Protein AF-A0A944YT71-F1 (afdb_monomer_lite)

Radius of gyration: 27.29 Å; chains: 1; bounding box: 48×71×102 Å

Sequence (218 aa):
MKIFKLLVISLLVFLFACEATDLDKGKIIGRVKNHSTGDLIEDVKVYLRQKQDGVFTLYDTLYTSSVGYFKFYDVESGTYDIHAAKFSDELEENVSHVTPFIDEFEFDDQVISPSVGDIEAYTINSINASISGTVYYEDGSPANEASIEIRLLQAEEEFIFNIVYSDANGDFSSADFITGNYYLIVNSFGVVPAVSAVTDIFFHDGNGEEAIGEIYLN

Foldseek 3Di:
DDDDDDDDDDPPDPPPPPPPPPQQFFKEKEFEAAQPPRATDFQKKKFKWFQDPNDTDTDDIDTAHPRRIDMDGNDAWGKIWMKIFHAPDPVSPHTQKIFDTDPIDTTHRNDPYDYPYYTYIYGFPQAKAKEKEFEAEPVRQGQFQKKKFKWFDDPNDTDRPDIWGAHNRRIDMDIRDIFGKIKIWIWGDPDPPIWIDIDIDGRDHSPDHDYPYYHYTD

Secondary structure (DSSP, 8-state):
-------------------------EEEEEEEEETTT-PBPPS-EEEEEEEETTEEEEEEEEE--TTSEEEEEEEPSEEEEEEEEEESSTTS-SEEEEPPPPP-EEE-TTSS--EEEEEEEEE-----EEEEEEEEETTS-B-TT-EEEEEEEETTEEEEEEEEE--TTSEEEEEEEPSSEEEEEEEESSSSS-EEEEEEEE-SSS---EEEEEEEE-

pLDDT: mean 73.21, std 16.25, range [37.62, 95.5]

Structure (mmCIF, N/CA/C/O backbone):
data_AF-A0A944YT71-F1
#
_entry.id   AF-A0A944YT71-F1
#
loop_
_atom_site.group_PDB
_atom_site.id
_atom_site.type_symbol
_atom_site.label_atom_id
_atom_site.label_alt_id
_atom_site.label_comp_id
_atom_site.label_asym_id
_atom_site.label_entity_id
_atom_site.label_seq_id
_atom_site.pdbx_PDB_ins_code
_atom_site.Cartn_x
_atom_site.Cartn_y
_atom_site.Cartn_z
_atom_site.occupancy
_atom_site.B_iso_or_equiv
_atom_site.auth_seq_id
_atom_site.auth_comp_id
_atom_site.auth_asym_id
_atom_site.auth_atom_id
_atom_site.pdbx_PDB_model_num
ATOM 1 N N . MET A 1 1 ? -6.656 55.904 76.535 1.00 42.38 1 MET A N 1
ATOM 2 C CA . MET A 1 1 ? -5.686 56.072 75.433 1.00 42.38 1 MET A CA 1
ATOM 3 C C . MET A 1 1 ? -5.770 54.824 74.567 1.00 42.38 1 MET A C 1
ATOM 5 O O . MET A 1 1 ? -5.598 53.732 75.088 1.00 42.38 1 MET A O 1
ATOM 9 N N . LYS A 1 2 ? -6.237 54.985 73.324 1.00 39.19 2 LYS A N 1
ATOM 10 C CA . LYS A 1 2 ? -6.652 53.913 72.404 1.00 39.19 2 LYS A CA 1
ATOM 11 C C . LYS A 1 2 ? -5.435 53.136 71.891 1.00 39.19 2 LYS A C 1
ATOM 13 O O . LYS A 1 2 ? -4.489 53.764 71.432 1.00 39.19 2 LYS A O 1
ATOM 18 N N . ILE A 1 3 ? -5.502 51.805 71.882 1.00 39.91 3 ILE A N 1
ATOM 19 C CA . ILE A 1 3 ? -4.646 50.967 71.034 1.00 39.91 3 ILE A CA 1
ATOM 20 C C . ILE A 1 3 ? -5.574 50.250 70.056 1.00 39.91 3 ILE A C 1
ATOM 22 O O . ILE A 1 3 ? -6.351 49.377 70.431 1.00 39.91 3 ILE A O 1
ATOM 26 N N . PHE A 1 4 ? -5.518 50.702 68.805 1.00 42.50 4 PHE A N 1
ATOM 27 C CA . PHE A 1 4 ? -6.073 50.029 67.639 1.00 42.50 4 PHE A CA 1
ATOM 28 C C . PHE A 1 4 ? -5.325 48.702 67.464 1.00 42.50 4 PHE A C 1
ATOM 30 O O . PHE A 1 4 ? -4.124 48.710 67.200 1.00 42.50 4 PHE A O 1
ATOM 37 N N . LYS A 1 5 ? -6.015 47.565 67.578 1.00 42.66 5 LYS A N 1
ATOM 38 C CA . LYS A 1 5 ? -5.574 46.343 66.900 1.00 42.66 5 LYS A CA 1
ATOM 39 C C . LYS A 1 5 ? -6.454 46.164 65.676 1.00 42.66 5 LYS A C 1
ATOM 41 O O . LYS A 1 5 ? -7.656 45.943 65.774 1.00 42.66 5 LYS A O 1
ATOM 46 N N . LEU A 1 6 ? -5.805 46.392 64.543 1.00 37.62 6 LEU A N 1
ATOM 47 C CA . LEU A 1 6 ? -6.311 46.318 63.189 1.00 37.62 6 LEU A CA 1
ATOM 48 C C . LEU A 1 6 ? -6.834 44.897 62.930 1.00 37.62 6 LEU A C 1
ATOM 50 O O . LEU A 1 6 ? -6.073 43.933 62.958 1.00 37.62 6 LEU A O 1
ATOM 54 N N . LEU A 1 7 ? -8.142 44.784 62.714 1.00 38.00 7 LEU A N 1
ATOM 55 C CA . LEU A 1 7 ? -8.777 43.601 62.152 1.00 38.00 7 LEU A CA 1
ATOM 56 C C . LEU A 1 7 ? -8.432 43.585 60.657 1.00 38.00 7 LEU A C 1
ATOM 58 O O . LEU A 1 7 ? -9.043 44.316 59.882 1.00 38.00 7 LEU A O 1
ATOM 62 N N . VAL A 1 8 ? -7.427 42.809 60.253 1.00 41.75 8 VAL A N 1
ATOM 63 C CA . VAL A 1 8 ? -7.209 42.512 58.832 1.00 41.75 8 VAL A CA 1
ATOM 64 C C . VAL A 1 8 ? -7.919 41.200 58.539 1.00 41.75 8 VAL A C 1
ATOM 66 O O . VAL A 1 8 ? -7.539 40.136 59.021 1.00 41.75 8 VAL A O 1
ATOM 69 N N . ILE A 1 9 ? -9.015 41.337 57.802 1.00 44.62 9 ILE A N 1
ATOM 70 C CA . ILE A 1 9 ? -9.867 40.274 57.283 1.00 44.62 9 ILE A CA 1
ATOM 71 C C . ILE A 1 9 ? -9.007 39.383 56.382 1.00 44.62 9 ILE A C 1
ATOM 73 O O . ILE A 1 9 ? -8.468 39.843 55.377 1.00 44.62 9 ILE A O 1
ATOM 77 N N . SER A 1 10 ? -8.858 38.113 56.759 1.00 42.91 10 SER A N 1
ATOM 78 C CA . SER A 1 10 ? -8.287 37.091 55.885 1.00 42.91 10 SER A CA 1
ATOM 79 C C . SER A 1 10 ? -9.272 36.859 54.738 1.00 42.91 10 SER A C 1
ATOM 81 O O . SER A 1 10 ? -10.348 36.294 54.934 1.00 42.91 10 SER A O 1
ATOM 83 N N . LEU A 1 11 ? -8.939 37.377 53.556 1.00 38.03 11 LEU A N 1
ATOM 84 C CA . LEU A 1 11 ? -9.647 37.097 52.313 1.00 38.03 11 LEU A CA 1
ATOM 85 C C . LEU A 1 11 ? -9.270 35.676 51.877 1.00 38.03 11 LEU A C 1
ATOM 87 O O . LEU A 1 11 ? -8.258 35.465 51.213 1.00 38.03 11 LEU A O 1
ATOM 91 N N . LEU A 1 12 ? -10.065 34.696 52.300 1.00 41.38 12 LEU A N 1
ATOM 92 C CA . LEU A 1 12 ? -9.974 33.328 51.809 1.00 41.38 12 LEU A CA 1
ATOM 93 C C . LEU A 1 12 ? -10.615 33.288 50.415 1.00 41.38 12 LEU A C 1
ATOM 95 O O . LEU A 1 12 ? -11.830 33.155 50.280 1.00 41.38 12 LEU A O 1
ATOM 99 N N . VAL A 1 13 ? -9.805 33.471 49.373 1.00 44.31 13 VAL A N 1
ATOM 100 C CA . VAL A 1 13 ? -10.235 33.218 47.995 1.00 44.31 13 VAL A CA 1
ATOM 101 C C . VAL A 1 13 ? -10.275 31.703 47.811 1.00 44.31 13 VAL A C 1
ATOM 103 O O . VAL A 1 13 ? -9.238 31.061 47.669 1.00 44.31 13 VAL A O 1
ATOM 106 N N . PHE A 1 14 ? -11.474 31.122 47.828 1.00 46.78 14 PHE A N 1
ATOM 107 C CA . PHE A 1 14 ? -11.690 29.801 47.248 1.00 46.78 14 PHE A CA 1
ATOM 108 C C . PHE A 1 14 ? -11.575 29.949 45.729 1.00 46.78 14 PHE A C 1
ATOM 110 O O . PHE A 1 14 ? -12.536 30.332 45.061 1.00 46.78 14 PHE A O 1
ATOM 117 N N . LEU A 1 15 ? -10.389 29.676 45.177 1.00 42.22 15 LEU A N 1
ATOM 118 C CA . LEU A 1 15 ? -10.313 29.247 43.786 1.00 42.22 15 LEU A CA 1
ATOM 119 C C . LEU A 1 15 ? -11.036 27.899 43.730 1.00 42.22 15 LEU A C 1
ATOM 121 O O . LEU A 1 15 ? -10.497 26.878 44.151 1.00 42.22 15 LEU A O 1
ATOM 125 N N . PHE A 1 16 ? -12.265 27.900 43.222 1.00 48.91 16 PHE A N 1
ATOM 126 C CA . PHE A 1 16 ? -12.778 26.716 42.555 1.00 48.91 16 PHE A CA 1
ATOM 127 C C . PHE A 1 16 ? -11.903 26.541 41.315 1.00 48.91 16 PHE A C 1
ATOM 129 O O . PHE A 1 16 ? -12.108 27.212 40.304 1.00 48.91 16 PHE A O 1
ATOM 136 N N . ALA A 1 17 ? -10.870 25.705 41.415 1.00 46.41 17 ALA A N 1
ATOM 137 C CA . ALA A 1 17 ? -10.328 25.087 40.222 1.00 46.41 17 ALA A CA 1
ATOM 138 C C . ALA A 1 17 ? -11.479 24.251 39.660 1.00 46.41 17 ALA A C 1
ATOM 140 O O . ALA A 1 17 ? -11.895 23.267 40.267 1.00 46.41 17 ALA A O 1
ATOM 141 N N . CYS A 1 18 ? -12.069 24.755 38.578 1.00 44.12 18 CYS A N 1
ATOM 142 C CA . CYS A 1 18 ? -12.956 23.998 37.718 1.00 44.12 18 CYS A CA 1
ATOM 143 C C . CYS A 1 18 ? -12.233 22.683 37.418 1.00 44.12 18 CYS A C 1
ATOM 145 O O . CYS A 1 18 ? -11.110 22.725 36.909 1.00 44.12 18 CYS A O 1
ATOM 147 N N . GLU A 1 19 ? -12.809 21.543 37.802 1.00 51.66 19 GLU A N 1
ATOM 148 C CA . GLU A 1 19 ? -12.364 20.266 37.257 1.00 51.66 19 GLU A CA 1
ATOM 149 C C . GLU A 1 19 ? -12.463 20.427 35.744 1.00 51.66 19 GLU A C 1
ATOM 151 O O . GLU A 1 19 ? -13.551 20.651 35.209 1.00 51.66 19 GLU A O 1
ATOM 156 N N . ALA A 1 20 ? -11.309 20.438 35.071 1.00 48.38 20 ALA A N 1
ATOM 157 C CA . ALA A 1 20 ? -11.276 20.300 33.634 1.00 48.38 20 ALA A CA 1
ATOM 158 C C . ALA A 1 20 ? -12.009 18.990 33.367 1.00 48.38 20 ALA A C 1
ATOM 160 O O . ALA A 1 20 ? -11.527 17.922 33.741 1.00 48.38 20 ALA A O 1
ATOM 161 N N . THR A 1 21 ? -13.228 19.101 32.841 1.00 47.28 21 THR A N 1
ATOM 162 C CA . THR A 1 21 ? -13.944 17.975 32.266 1.00 47.28 21 THR A CA 1
ATOM 163 C C . THR A 1 21 ? -12.938 17.277 31.380 1.00 47.28 21 THR A C 1
ATOM 165 O O . THR A 1 21 ? -12.355 17.943 30.522 1.00 47.28 21 THR A O 1
ATOM 168 N N . ASP A 1 22 ? -12.692 16.000 31.659 1.00 50.19 22 ASP A N 1
ATOM 169 C CA . ASP A 1 22 ? -11.973 15.087 30.782 1.00 50.19 22 ASP A CA 1
ATOM 170 C C . ASP A 1 22 ? -12.740 15.133 29.457 1.00 50.19 22 ASP A C 1
ATOM 172 O O . ASP A 1 22 ? -13.784 14.499 29.291 1.00 50.19 22 ASP A O 1
ATOM 176 N N . LEU A 1 23 ? -12.361 16.101 28.620 1.00 52.88 23 LEU A N 1
ATOM 177 C CA . LEU A 1 23 ? -13.005 16.385 27.356 1.00 52.88 23 LEU A CA 1
ATOM 178 C C . LEU A 1 23 ? -12.799 15.091 26.593 1.00 52.88 23 LEU A C 1
ATOM 180 O O . LEU A 1 23 ? -11.655 14.651 26.506 1.00 52.88 23 LEU A O 1
ATOM 184 N N . ASP A 1 24 ? -13.882 14.450 26.150 1.00 57.78 24 ASP A N 1
ATOM 185 C CA . ASP A 1 24 ? -13.815 13.286 25.273 1.00 57.78 24 ASP A CA 1
ATOM 186 C C . ASP A 1 24 ? -12.787 13.600 24.183 1.00 57.78 24 ASP A C 1
ATOM 188 O O . ASP A 1 24 ? -13.087 14.354 23.260 1.00 57.78 24 ASP A O 1
ATOM 192 N N . LYS A 1 25 ? -11.557 13.104 24.344 1.00 67.31 25 LYS A N 1
ATOM 193 C CA . LYS A 1 25 ? -10.484 13.423 23.415 1.00 67.31 25 LYS A CA 1
ATOM 194 C C . LYS A 1 25 ? -10.861 12.865 22.049 1.00 67.31 25 LYS A C 1
ATOM 196 O O . LYS A 1 25 ? -11.710 11.967 21.949 1.00 67.31 25 LYS A O 1
ATOM 201 N N . GLY A 1 26 ? -10.234 13.400 21.008 1.00 78.50 26 GLY A N 1
ATOM 202 C CA . GLY A 1 26 ? -10.547 13.066 19.632 1.00 78.50 26 GLY A CA 1
ATOM 203 C C . GLY A 1 26 ? -10.637 11.556 19.375 1.00 78.50 26 GLY A C 1
ATOM 204 O O . GLY A 1 26 ? -9.780 10.779 19.794 1.00 78.50 26 GLY A O 1
ATOM 205 N N . LYS A 1 27 ? -11.712 11.122 18.705 1.00 87.12 27 LYS A N 1
ATOM 206 C CA . LYS A 1 27 ? -11.955 9.714 18.347 1.00 87.12 27 LYS A CA 1
ATOM 207 C C . LYS A 1 27 ? -12.099 9.588 16.841 1.00 87.12 27 LYS A C 1
ATOM 209 O O . LYS A 1 27 ? -13.020 10.176 16.281 1.00 87.12 27 LYS A O 1
ATOM 214 N N . ILE A 1 28 ? -11.274 8.750 16.223 1.00 89.19 28 ILE A N 1
ATOM 215 C CA . ILE A 1 28 ? -11.449 8.331 14.829 1.00 89.19 28 ILE A CA 1
ATOM 216 C C . ILE A 1 28 ? -12.041 6.928 14.831 1.00 89.19 28 ILE A C 1
ATOM 218 O O . ILE A 1 28 ? -11.450 5.994 15.376 1.00 89.19 28 ILE A O 1
ATOM 222 N N . ILE A 1 29 ? -13.230 6.787 14.242 1.00 89.31 29 ILE A N 1
ATOM 223 C CA . ILE A 1 29 ? -13.972 5.522 14.194 1.00 89.31 29 ILE A CA 1
ATOM 224 C C . ILE A 1 29 ? -14.335 5.132 12.767 1.00 89.31 29 ILE A C 1
ATOM 226 O O . ILE A 1 29 ? -14.801 5.965 11.984 1.00 89.31 29 ILE A O 1
ATOM 230 N N . GLY A 1 30 ? -14.214 3.843 12.469 1.00 91.19 30 GLY A N 1
ATOM 231 C CA . GLY A 1 30 ? -14.615 3.297 11.182 1.00 91.19 30 GLY A CA 1
ATOM 232 C C . GLY A 1 30 ? -14.725 1.780 11.181 1.00 91.19 30 GLY A C 1
ATOM 233 O O . GLY A 1 30 ? -14.618 1.117 12.220 1.00 91.19 30 GLY A O 1
ATOM 234 N N . ARG A 1 31 ? -14.982 1.231 9.996 1.00 91.94 31 ARG A N 1
ATOM 235 C CA . ARG A 1 31 ? -15.035 -0.215 9.760 1.00 91.94 31 ARG A CA 1
ATOM 236 C C . ARG A 1 31 ? -14.230 -0.580 8.526 1.00 91.94 31 ARG A C 1
ATOM 238 O O . ARG A 1 31 ? -14.285 0.149 7.546 1.00 91.94 31 ARG A O 1
ATOM 245 N N . VAL A 1 32 ? -13.552 -1.721 8.547 1.00 88.94 32 VAL A N 1
ATOM 246 C CA . VAL A 1 32 ? -12.948 -2.313 7.350 1.00 88.94 32 VAL A CA 1
ATOM 247 C C . VAL A 1 32 ? -13.948 -3.281 6.730 1.00 88.94 32 VAL A C 1
ATOM 249 O O . VAL A 1 32 ? -14.403 -4.214 7.397 1.00 88.94 32 VAL A O 1
ATOM 252 N N . LYS A 1 33 ? -14.291 -3.069 5.458 1.00 87.81 33 LYS A N 1
ATOM 253 C CA . LYS A 1 33 ? -15.140 -3.982 4.683 1.00 87.81 33 LYS A CA 1
ATOM 254 C C . LYS A 1 33 ? -14.420 -4.466 3.436 1.00 87.81 33 LYS A C 1
ATOM 256 O O . LYS A 1 33 ? -13.688 -3.711 2.812 1.00 87.81 33 LYS A O 1
ATOM 261 N N . ASN A 1 34 ? -14.664 -5.704 3.047 1.00 82.56 34 ASN A N 1
ATOM 262 C CA . ASN A 1 34 ? -14.231 -6.242 1.776 1.00 82.56 34 ASN A CA 1
ATOM 263 C C . ASN A 1 34 ? -14.907 -5.465 0.641 1.00 82.56 34 ASN A C 1
ATOM 265 O O . ASN A 1 34 ? -16.131 -5.357 0.613 1.00 82.56 34 ASN A O 1
ATOM 269 N N . HIS A 1 35 ? -14.126 -4.936 -0.295 1.00 78.69 35 HIS A N 1
ATOM 270 C CA . HIS A 1 35 ? -14.634 -4.161 -1.423 1.00 78.69 35 HIS A CA 1
ATOM 271 C C . HIS A 1 35 ? -15.572 -4.988 -2.317 1.00 78.69 35 HIS A C 1
ATOM 273 O O . HIS A 1 35 ? -16.616 -4.505 -2.748 1.00 78.69 35 HIS A O 1
ATOM 279 N N . SER A 1 36 ? -15.228 -6.256 -2.568 1.00 71.38 36 SER A N 1
ATOM 280 C CA . SER A 1 36 ? -15.969 -7.125 -3.490 1.00 71.38 36 SER A CA 1
ATOM 281 C C . SER A 1 36 ? -17.229 -7.722 -2.867 1.00 71.38 36 SER A C 1
ATOM 283 O O . SER A 1 36 ? -18.256 -7.824 -3.536 1.00 71.38 36 SER A O 1
ATOM 285 N N . THR A 1 37 ? -17.160 -8.151 -1.605 1.00 82.62 37 THR A N 1
ATOM 286 C CA . THR A 1 37 ? -18.285 -8.842 -0.950 1.00 82.62 37 THR A CA 1
ATOM 287 C C . THR A 1 37 ? -19.105 -7.933 -0.039 1.00 82.62 37 THR A C 1
ATOM 289 O O . THR A 1 37 ? -20.265 -8.229 0.239 1.00 82.62 37 THR A O 1
ATOM 292 N N . GLY A 1 38 ? -18.532 -6.818 0.418 1.00 84.44 38 GLY A N 1
ATOM 293 C CA . GLY A 1 38 ? -19.110 -5.960 1.450 1.00 84.44 38 GLY A CA 1
ATOM 294 C C . GLY A 1 38 ? -18.987 -6.524 2.870 1.00 84.44 38 GLY A C 1
ATOM 295 O O . GLY A 1 38 ? -19.456 -5.879 3.809 1.00 84.44 38 GLY A O 1
ATOM 296 N N . ASP A 1 39 ? -18.371 -7.697 3.045 1.00 90.31 39 ASP A N 1
ATOM 297 C CA . ASP A 1 39 ? -18.227 -8.337 4.354 1.00 90.31 39 ASP A CA 1
ATOM 298 C C . ASP A 1 39 ? -17.274 -7.547 5.252 1.00 90.31 39 ASP A C 1
ATOM 300 O O . ASP A 1 39 ? -16.230 -7.077 4.810 1.00 90.31 39 ASP A O 1
ATOM 304 N N . LEU A 1 40 ? -17.602 -7.424 6.536 1.00 91.62 40 LEU A N 1
ATOM 305 C CA . LEU A 1 40 ? -16.709 -6.792 7.507 1.00 91.62 40 LEU A CA 1
ATOM 306 C C . LEU A 1 40 ? -15.516 -7.707 7.782 1.00 91.62 40 LEU A C 1
ATOM 308 O O . LEU A 1 40 ? -15.691 -8.904 8.012 1.00 91.62 40 LEU A O 1
ATOM 312 N N . ILE A 1 41 ? -14.314 -7.139 7.768 1.00 88.94 41 ILE A N 1
ATOM 313 C CA . ILE A 1 41 ? -13.077 -7.906 7.904 1.00 88.94 41 ILE A CA 1
ATOM 314 C C . ILE A 1 41 ? -12.540 -7.729 9.319 1.00 88.94 41 ILE A C 1
ATOM 316 O O . ILE A 1 41 ? -12.195 -6.619 9.706 1.00 88.94 41 ILE A O 1
ATOM 320 N N . GLU A 1 42 ? -12.472 -8.813 10.090 1.00 92.56 42 GLU A N 1
ATOM 321 C CA . GLU A 1 42 ? -11.839 -8.816 11.411 1.00 92.56 42 GLU A CA 1
ATOM 322 C C . GLU A 1 42 ? -10.318 -8.946 11.336 1.00 92.56 42 GLU A C 1
ATOM 324 O O . GLU A 1 42 ? -9.785 -9.389 10.317 1.00 92.56 42 GLU A O 1
ATOM 329 N N . ASP A 1 43 ? -9.631 -8.631 12.441 1.00 89.81 43 ASP A N 1
ATOM 330 C CA . ASP A 1 43 ? -8.184 -8.828 12.586 1.00 89.81 43 ASP A CA 1
ATOM 331 C C . ASP A 1 43 ? -7.377 -8.232 11.413 1.00 89.81 43 ASP A C 1
ATOM 333 O O . ASP A 1 43 ? -6.567 -8.887 10.757 1.00 89.81 43 ASP A O 1
ATOM 337 N N . VAL A 1 44 ? -7.705 -6.984 11.082 1.00 85.12 44 VAL A N 1
ATOM 338 C CA . VAL A 1 44 ? -7.006 -6.130 10.126 1.00 85.12 44 VAL A CA 1
ATOM 339 C C . VAL A 1 44 ? -6.233 -5.102 10.929 1.00 85.12 44 VAL A C 1
ATOM 341 O O . VAL A 1 44 ? -6.826 -4.400 11.753 1.00 85.12 44 VAL A O 1
ATOM 344 N N . LYS A 1 45 ? -4.932 -4.986 10.684 1.00 86.31 45 LYS A N 1
ATOM 345 C CA . LYS A 1 45 ? -4.117 -3.930 11.272 1.00 86.31 45 LYS A CA 1
ATOM 346 C C . LYS A 1 45 ? -4.415 -2.626 10.544 1.00 86.31 45 LYS A C 1
ATOM 348 O O . LYS A 1 45 ? -4.235 -2.533 9.335 1.00 86.31 45 LYS A O 1
ATOM 353 N N . VAL A 1 46 ? -4.917 -1.643 11.274 1.00 87.44 46 VAL A N 1
ATOM 354 C CA . VAL A 1 46 ? -5.213 -0.292 10.801 1.00 87.44 46 VAL A CA 1
ATOM 355 C C . VAL A 1 46 ? -4.095 0.619 11.270 1.00 87.44 46 VAL A C 1
ATOM 357 O O . VAL A 1 46 ? -3.737 0.601 12.446 1.00 87.44 46 VAL A O 1
ATOM 360 N N . TYR A 1 47 ? -3.584 1.424 10.356 1.00 85.75 47 TYR A N 1
ATOM 361 C CA . TYR A 1 47 ? -2.527 2.391 10.577 1.00 85.75 47 TYR A CA 1
ATOM 362 C C . TYR A 1 47 ? -3.121 3.780 10.388 1.00 85.75 47 TYR A C 1
ATOM 364 O O . TYR A 1 47 ? -3.702 4.077 9.343 1.00 85.75 47 TYR A O 1
ATOM 372 N N . LEU A 1 48 ? -2.975 4.616 11.406 1.00 87.56 48 LEU A N 1
ATOM 373 C CA . LEU A 1 48 ? -3.281 6.035 11.346 1.00 87.56 48 LEU A CA 1
ATOM 374 C C . LEU A 1 48 ? -1.954 6.774 11.215 1.00 87.56 48 LEU A C 1
ATOM 376 O O . LEU A 1 48 ? -1.085 6.620 12.076 1.00 87.56 48 LEU A O 1
ATOM 380 N N . ARG A 1 49 ? -1.790 7.567 10.157 1.00 84.19 49 ARG A N 1
ATOM 381 C CA . ARG A 1 49 ? -0.592 8.390 9.965 1.00 84.19 49 ARG A CA 1
ATOM 382 C C . ARG A 1 49 ? -0.965 9.853 10.011 1.00 84.19 49 ARG A C 1
ATOM 384 O O . ARG A 1 49 ? -1.982 10.253 9.455 1.00 84.19 49 ARG A O 1
ATOM 391 N N . GLN A 1 50 ? -0.133 10.644 10.670 1.00 88.38 50 GLN A N 1
ATOM 392 C CA . GLN A 1 50 ? -0.297 12.089 10.759 1.00 88.38 50 GLN A CA 1
ATOM 393 C C . GLN A 1 50 ? 0.692 12.765 9.817 1.00 88.38 50 GLN A C 1
ATOM 395 O O . GLN A 1 50 ? 1.849 12.352 9.722 1.00 88.38 50 GLN A O 1
ATOM 400 N N . LYS A 1 51 ? 0.254 13.827 9.149 1.00 87.44 51 LYS A N 1
ATOM 401 C CA . LYS A 1 51 ? 1.116 14.669 8.327 1.00 87.44 51 LYS A CA 1
ATOM 402 C C . LYS A 1 51 ? 1.911 15.625 9.212 1.00 87.44 51 LYS A C 1
ATOM 404 O O . LYS A 1 51 ? 1.340 16.486 9.880 1.00 87.44 51 LYS A O 1
ATOM 409 N N . GLN A 1 52 ? 3.231 15.509 9.176 1.00 84.19 52 GLN A N 1
ATOM 410 C CA . GLN A 1 52 ? 4.174 16.396 9.850 1.00 84.19 52 GLN A CA 1
ATOM 411 C C . GLN A 1 52 ? 5.189 16.900 8.821 1.00 84.19 52 GLN A C 1
ATOM 413 O O . GLN A 1 52 ? 5.767 16.118 8.074 1.00 84.19 52 GLN A O 1
ATOM 418 N N . ASP A 1 53 ? 5.352 18.222 8.716 1.00 87.38 53 ASP A N 1
ATOM 419 C CA . ASP A 1 53 ? 6.260 18.863 7.749 1.00 87.38 53 ASP A CA 1
ATOM 420 C C . ASP A 1 53 ? 6.081 18.390 6.288 1.00 87.38 53 ASP A C 1
ATOM 422 O O . ASP A 1 53 ? 7.021 18.351 5.496 1.00 87.38 53 ASP A O 1
ATOM 426 N N . GLY A 1 54 ? 4.842 18.049 5.913 1.00 78.81 54 GLY A N 1
ATOM 427 C CA . GLY A 1 54 ? 4.488 17.585 4.569 1.00 78.81 54 GLY A CA 1
ATOM 428 C C . GLY A 1 54 ? 4.665 16.083 4.329 1.00 78.81 54 GLY A C 1
ATOM 429 O O . GLY A 1 54 ? 4.350 15.628 3.234 1.00 78.81 54 GLY A O 1
ATOM 430 N N . VAL A 1 55 ? 5.109 15.320 5.331 1.00 74.19 55 VAL A N 1
ATOM 431 C CA . VAL A 1 55 ? 5.331 13.868 5.257 1.00 74.19 55 VAL A CA 1
ATOM 432 C C . VAL A 1 55 ? 4.388 13.150 6.222 1.00 74.19 55 VAL A C 1
ATOM 434 O O . VAL A 1 55 ? 4.187 13.608 7.343 1.00 74.19 55 VAL A O 1
ATOM 437 N N . PHE A 1 56 ? 3.800 12.028 5.804 1.00 77.50 56 PHE A N 1
ATOM 438 C CA . PHE A 1 56 ? 2.999 11.183 6.694 1.00 77.50 56 PHE A CA 1
ATOM 439 C C . PHE A 1 56 ? 3.893 10.236 7.498 1.00 77.50 56 PHE A C 1
ATOM 441 O O . PHE A 1 56 ? 4.698 9.506 6.924 1.00 77.50 56 PHE A O 1
ATOM 448 N N . THR A 1 57 ? 3.720 10.233 8.817 1.00 78.12 57 THR A N 1
ATOM 449 C CA . THR A 1 57 ? 4.448 9.372 9.765 1.00 78.12 57 THR A CA 1
ATOM 450 C C . THR A 1 57 ? 3.484 8.660 10.704 1.00 78.12 57 THR A C 1
ATOM 452 O O . THR A 1 57 ? 2.393 9.187 10.955 1.00 78.12 57 THR A O 1
ATOM 455 N N . LEU A 1 58 ? 3.892 7.524 11.280 1.00 81.50 58 LEU A N 1
ATOM 456 C CA . LEU A 1 58 ? 3.012 6.732 12.137 1.00 81.50 58 LEU A CA 1
ATOM 457 C C . LEU A 1 58 ? 2.529 7.557 13.307 1.00 81.50 58 LEU A C 1
ATOM 459 O O . LEU A 1 58 ? 3.329 8.087 14.080 1.00 81.50 58 LEU A O 1
ATOM 463 N N . TYR A 1 59 ? 1.215 7.612 13.458 1.00 85.25 59 TYR A N 1
ATOM 464 C CA . TYR A 1 59 ? 0.600 8.157 14.649 1.00 85.25 59 TYR A CA 1
ATOM 465 C C . TYR A 1 59 ? 0.204 7.029 15.600 1.00 85.25 59 TYR A C 1
ATOM 467 O O . TYR A 1 59 ? 0.595 7.043 16.765 1.00 85.25 59 TYR A O 1
ATOM 475 N N . ASP A 1 60 ? -0.537 6.032 15.104 1.00 88.12 60 ASP A N 1
ATOM 476 C CA . ASP A 1 60 ? -0.983 4.890 15.907 1.00 88.12 60 ASP A CA 1
ATOM 477 C C . ASP A 1 60 ? -1.349 3.672 15.036 1.00 88.12 60 ASP A C 1
ATOM 479 O O . ASP A 1 60 ? -1.600 3.795 13.833 1.00 88.12 60 ASP A O 1
ATOM 483 N N . THR A 1 61 ? -1.418 2.487 15.652 1.00 88.31 61 THR A N 1
ATOM 484 C CA . THR A 1 61 ? -1.907 1.254 15.016 1.00 88.31 61 THR A CA 1
ATOM 485 C C . THR A 1 61 ? -2.810 0.449 15.936 1.00 88.31 61 THR A C 1
ATOM 487 O O . THR A 1 61 ? -2.616 0.409 17.149 1.00 88.31 61 THR A O 1
ATOM 490 N N . LEU A 1 62 ? -3.773 -0.266 15.355 1.00 92.69 62 LEU A N 1
ATOM 491 C CA . LEU A 1 62 ? -4.608 -1.208 16.098 1.00 92.69 62 LEU A CA 1
ATOM 492 C C . LEU A 1 62 ? -5.177 -2.297 15.190 1.00 92.69 62 LEU A C 1
ATOM 494 O O . LEU A 1 62 ? -5.196 -2.149 13.975 1.00 92.69 62 LEU A O 1
ATOM 498 N N . TYR A 1 63 ? -5.697 -3.365 15.786 1.00 90.44 63 TYR A N 1
ATOM 499 C CA . TYR A 1 63 ? -6.399 -4.422 15.059 1.00 90.44 63 TYR A CA 1
ATOM 500 C C . TYR A 1 63 ? -7.918 -4.241 15.127 1.00 90.44 63 TYR A C 1
ATOM 502 O O . TYR A 1 63 ? -8.480 -3.985 16.197 1.00 90.44 63 TYR A O 1
ATOM 510 N N . THR A 1 64 ? -8.607 -4.398 13.996 1.00 94.25 64 THR A N 1
ATOM 511 C CA . THR A 1 64 ? -10.075 -4.386 13.961 1.00 94.25 64 THR A CA 1
ATOM 512 C C . THR A 1 64 ? -10.665 -5.520 14.799 1.00 94.25 64 THR A C 1
ATOM 514 O O . THR A 1 64 ? -10.158 -6.641 14.801 1.00 94.25 64 THR A O 1
ATOM 517 N N . SER A 1 65 ? -11.809 -5.266 15.430 1.00 93.69 65 SER A N 1
ATOM 518 C CA . SER A 1 65 ? -12.575 -6.293 16.155 1.00 93.69 65 SER A CA 1
ATOM 519 C C . SER A 1 65 ? -13.200 -7.354 15.232 1.00 93.69 65 SER A C 1
ATOM 521 O O . SER A 1 65 ? -13.141 -7.237 14.010 1.00 93.69 65 SER A O 1
ATOM 523 N N . SER A 1 66 ? -13.900 -8.338 15.813 1.00 89.06 66 SER A N 1
ATOM 524 C CA . SER A 1 66 ? -14.603 -9.415 15.086 1.00 89.06 66 SER A CA 1
ATOM 525 C C . SER A 1 66 ? -15.724 -8.958 14.142 1.00 89.06 66 SER A C 1
ATOM 527 O O . SER A 1 66 ? -16.274 -9.748 13.382 1.00 89.06 66 SER A O 1
ATOM 529 N N . VAL A 1 67 ? -16.083 -7.675 14.186 1.00 89.88 67 VAL A N 1
ATOM 530 C CA . VAL A 1 67 ? -17.041 -7.039 13.268 1.00 89.88 67 VAL A CA 1
ATOM 531 C C . VAL A 1 67 ? -16.370 -5.966 12.405 1.00 89.88 67 VAL A C 1
ATOM 533 O O . VAL A 1 67 ? -17.014 -5.009 11.986 1.00 89.88 67 VAL A O 1
ATOM 536 N N . GLY A 1 68 ? -15.056 -6.066 12.202 1.00 91.00 68 GLY A N 1
ATOM 537 C CA . GLY A 1 68 ? -14.258 -5.151 11.384 1.00 91.00 68 GLY A CA 1
ATOM 538 C C . GLY A 1 68 ? -14.187 -3.711 11.882 1.00 91.00 68 GLY A C 1
ATOM 539 O O . GLY A 1 68 ? -13.757 -2.824 11.156 1.00 91.00 68 GLY A O 1
ATOM 540 N N . TYR A 1 69 ? -14.609 -3.453 13.120 1.00 93.62 69 TYR A N 1
ATOM 541 C CA . TYR A 1 69 ? -14.630 -2.112 13.698 1.00 93.62 69 TYR A CA 1
ATOM 542 C C . TYR A 1 69 ? -13.261 -1.727 14.263 1.00 93.62 69 TYR A C 1
ATOM 544 O O . TYR A 1 69 ? -12.680 -2.517 15.014 1.00 93.62 69 TYR A O 1
ATOM 552 N N . PHE A 1 70 ? -12.804 -0.508 13.968 1.00 93.31 70 PHE A N 1
ATOM 553 C CA . PHE A 1 70 ? -11.613 0.107 14.557 1.00 93.31 70 PHE A CA 1
ATOM 554 C C . PHE A 1 70 ? -11.956 1.427 15.251 1.00 93.31 70 PHE A C 1
ATOM 556 O O . PHE A 1 70 ? -12.930 2.106 14.908 1.00 93.31 70 PHE A O 1
ATOM 563 N N . LYS A 1 71 ? -11.148 1.789 16.252 1.00 92.75 71 LYS A N 1
ATOM 564 C CA . LYS A 1 71 ? -11.315 3.038 16.992 1.00 92.75 71 LYS A CA 1
ATOM 565 C C . LYS A 1 71 ? -10.009 3.517 17.606 1.00 92.75 71 LYS A C 1
ATOM 567 O O . LYS A 1 71 ? -9.548 2.924 18.579 1.00 92.75 71 LYS A O 1
ATOM 572 N N . PHE A 1 72 ? -9.504 4.626 17.085 1.00 91.62 72 PHE A N 1
ATOM 573 C CA . PHE A 1 72 ? -8.433 5.386 17.713 1.00 91.62 72 PHE A CA 1
ATOM 574 C C . PHE A 1 72 ? -9.023 6.313 18.776 1.00 91.62 72 PHE A C 1
ATOM 576 O O . PHE A 1 72 ? -10.117 6.868 18.607 1.00 91.62 72 PHE A O 1
ATOM 583 N N . TYR A 1 73 ? -8.311 6.437 19.887 1.00 89.19 73 TYR A N 1
ATOM 584 C CA . TYR A 1 73 ? -8.642 7.325 20.995 1.00 89.19 73 TYR A CA 1
ATOM 585 C C . TYR A 1 73 ? -7.568 8.394 21.103 1.00 89.19 73 TYR A C 1
ATOM 587 O O . TYR A 1 73 ? -6.458 8.200 20.622 1.00 89.19 73 TYR A O 1
ATOM 595 N N . ASP A 1 74 ? -7.899 9.484 21.782 1.00 87.31 74 ASP A N 1
ATOM 596 C CA . ASP A 1 74 ? -6.943 10.524 22.136 1.00 87.31 74 ASP A CA 1
ATOM 597 C C . ASP A 1 74 ? -6.222 11.147 20.928 1.00 87.31 74 ASP A C 1
ATOM 599 O O . ASP A 1 74 ? -5.106 11.637 21.066 1.00 87.31 74 ASP A O 1
ATOM 603 N N . VAL A 1 75 ? -6.879 11.149 19.761 1.00 89.00 75 VAL A N 1
ATOM 604 C CA . VAL A 1 75 ? -6.329 11.701 18.521 1.00 89.00 75 VAL A CA 1
ATOM 605 C C . VAL A 1 75 ? -6.331 13.224 18.605 1.00 89.00 75 VAL A C 1
ATOM 607 O O . VAL A 1 75 ? -7.355 13.835 18.917 1.00 89.00 75 VAL A O 1
ATOM 610 N N . GLU A 1 76 ? -5.178 13.826 18.342 1.00 89.12 76 GLU A N 1
ATOM 611 C CA . GLU A 1 76 ? -5.003 15.278 18.303 1.00 89.12 76 GLU A CA 1
ATOM 612 C C . GLU A 1 76 ? -5.533 15.872 16.992 1.00 89.12 76 GLU A C 1
ATOM 614 O O . GLU A 1 76 ? -5.594 15.202 15.964 1.00 89.12 76 GLU A O 1
ATOM 619 N N . SER A 1 77 ? -5.898 17.156 17.015 1.00 88.88 77 SER A N 1
ATOM 620 C CA . SER A 1 77 ? -6.211 17.895 15.789 1.00 88.88 77 SER A CA 1
ATOM 621 C C . SER A 1 77 ? -5.039 17.850 14.799 1.00 88.88 77 SER A C 1
ATOM 623 O O . SER A 1 77 ? -3.888 18.070 15.179 1.00 88.88 77 SER A O 1
ATOM 625 N N . GLY A 1 78 ? -5.326 17.621 13.519 1.00 90.88 78 GLY A N 1
ATOM 626 C CA . GLY A 1 78 ? -4.313 17.594 12.470 1.00 90.88 78 GLY A CA 1
ATOM 627 C C . GLY A 1 78 ? -4.776 16.910 11.194 1.00 90.88 78 GLY A C 1
ATOM 628 O O . GLY A 1 78 ? -5.928 16.512 11.052 1.00 90.88 78 GLY A O 1
ATOM 629 N N . THR A 1 79 ? -3.837 16.748 10.277 1.00 90.62 79 THR A N 1
ATOM 630 C CA . THR A 1 79 ? -4.068 16.152 8.968 1.00 90.62 79 THR A CA 1
ATOM 631 C C . THR A 1 79 ? -3.620 14.692 8.972 1.00 90.62 79 THR A C 1
ATOM 633 O O . THR A 1 79 ? -2.493 14.399 9.379 1.00 90.62 79 THR A O 1
ATOM 636 N N . TYR A 1 80 ? -4.470 13.779 8.509 1.00 87.44 80 TYR A N 1
ATOM 637 C CA . TYR A 1 80 ? -4.246 12.340 8.612 1.00 87.44 80 TYR A CA 1
ATOM 638 C C . TYR A 1 80 ? -4.532 11.595 7.310 1.00 87.44 80 TYR A C 1
ATOM 640 O O . TYR A 1 80 ? -5.303 12.046 6.465 1.00 87.44 80 TYR A O 1
ATOM 648 N N . ASP A 1 81 ? -3.939 10.410 7.204 1.00 84.56 81 ASP A N 1
ATOM 649 C CA . ASP A 1 81 ? -4.426 9.343 6.344 1.00 84.56 81 ASP A CA 1
ATOM 650 C C . ASP A 1 81 ? -4.588 8.047 7.144 1.00 84.56 81 ASP A C 1
ATOM 652 O O . ASP A 1 81 ? -4.105 7.900 8.274 1.00 84.56 81 ASP A O 1
ATOM 656 N N . ILE A 1 82 ? -5.338 7.116 6.560 1.00 81.62 82 ILE A N 1
ATOM 657 C CA . ILE A 1 82 ? -5.545 5.785 7.119 1.00 81.62 82 ILE A CA 1
ATOM 658 C C . ILE A 1 82 ? -5.303 4.764 6.021 1.00 81.62 82 ILE A C 1
ATOM 660 O O . ILE A 1 82 ? -5.772 4.926 4.894 1.00 81.62 82 ILE A O 1
ATOM 664 N N . HIS A 1 83 ? -4.641 3.673 6.387 1.00 77.00 83 HIS A N 1
ATOM 665 C CA . HIS A 1 83 ? -4.671 2.439 5.614 1.00 77.00 83 HIS A CA 1
ATOM 666 C C . HIS A 1 83 ? -4.841 1.238 6.540 1.00 77.00 83 HIS A C 1
ATOM 668 O O . HIS A 1 83 ? -4.590 1.319 7.743 1.00 77.00 83 HIS A O 1
ATOM 674 N N . ALA A 1 84 ? -5.283 0.112 5.994 1.00 78.69 84 ALA A N 1
ATOM 675 C CA . ALA A 1 84 ? -5.430 -1.120 6.744 1.00 78.69 84 ALA A CA 1
ATOM 676 C C . ALA A 1 84 ? -4.939 -2.322 5.936 1.00 78.69 84 ALA A C 1
ATOM 678 O O . ALA A 1 84 ? -5.180 -2.408 4.734 1.00 78.69 84 ALA A O 1
ATOM 679 N N . ALA A 1 85 ? -4.272 -3.257 6.608 1.00 76.94 85 ALA A N 1
ATOM 680 C CA . ALA A 1 85 ? -3.749 -4.486 6.029 1.00 76.94 85 ALA A CA 1
ATOM 681 C C . ALA A 1 85 ? -4.151 -5.692 6.887 1.00 76.94 85 ALA A C 1
ATOM 683 O O . ALA A 1 85 ? -3.995 -5.691 8.109 1.00 76.94 85 ALA A O 1
ATOM 684 N N . LYS A 1 86 ? -4.687 -6.736 6.249 1.00 79.06 86 LYS A N 1
ATOM 685 C CA . LYS A 1 86 ? -4.934 -8.027 6.893 1.00 79.06 86 LYS A CA 1
ATOM 686 C C . LYS A 1 86 ? -3.813 -8.982 6.550 1.00 79.06 86 LYS A C 1
ATOM 688 O O . LYS A 1 86 ? -3.662 -9.341 5.384 1.00 79.06 86 LYS A O 1
ATOM 693 N N . PHE A 1 87 ? -3.128 -9.481 7.561 1.00 70.94 87 PHE A N 1
ATOM 694 C CA . PHE A 1 87 ? -2.097 -10.497 7.409 1.00 70.94 87 PHE A CA 1
ATOM 695 C C . PHE A 1 87 ? -2.694 -11.901 7.561 1.00 70.94 87 PHE A C 1
ATOM 697 O O . PHE A 1 87 ? -3.710 -12.092 8.228 1.00 70.94 87 PHE A O 1
ATOM 704 N N . SER A 1 88 ? -2.124 -12.875 6.857 1.00 64.56 88 SER A N 1
ATOM 705 C CA . SER A 1 88 ? -2.561 -14.279 6.862 1.00 64.56 88 SER A CA 1
ATOM 706 C C . SER A 1 88 ? -1.701 -15.173 7.758 1.00 64.56 88 SER A C 1
ATOM 708 O O . SER A 1 88 ? -2.042 -16.340 7.954 1.00 64.56 88 SER A O 1
ATOM 710 N N . ASP A 1 89 ? -0.635 -14.624 8.340 1.00 60.50 89 ASP A N 1
ATOM 711 C CA . ASP A 1 89 ? 0.249 -15.268 9.303 1.00 60.50 89 ASP A CA 1
ATOM 712 C C . ASP A 1 89 ? 0.610 -14.342 10.476 1.00 60.50 89 ASP A C 1
ATOM 714 O O . ASP A 1 89 ? 0.346 -13.141 10.467 1.00 60.50 89 ASP A O 1
ATOM 718 N N . GLU A 1 90 ? 1.207 -14.930 11.515 1.00 51.38 90 GLU A N 1
ATOM 719 C CA . GLU A 1 90 ? 1.568 -14.233 12.758 1.00 51.38 90 GLU A CA 1
ATOM 720 C C . GLU A 1 90 ? 2.750 -13.260 12.597 1.00 51.38 90 GLU A C 1
ATOM 722 O O . GLU A 1 90 ? 3.024 -12.484 13.510 1.00 51.38 90 GLU A O 1
ATOM 727 N N . LEU A 1 91 ? 3.464 -13.315 11.468 1.00 54.66 91 LEU A N 1
ATOM 728 C CA . LEU A 1 91 ? 4.661 -12.508 11.213 1.00 54.66 91 LEU A CA 1
ATOM 729 C C . LEU A 1 91 ? 4.394 -11.263 10.356 1.00 54.66 91 LEU A C 1
ATOM 731 O O . LEU A 1 91 ? 5.336 -10.544 10.048 1.00 54.66 91 LEU A O 1
ATOM 735 N N . GLU A 1 92 ? 3.135 -10.977 10.011 1.00 64.38 92 GLU A N 1
ATOM 736 C CA . GLU A 1 92 ? 2.766 -9.844 9.150 1.00 64.38 92 GLU A CA 1
ATOM 737 C C . GLU A 1 92 ? 3.433 -9.882 7.753 1.00 64.38 92 GLU A C 1
ATOM 739 O O . GLU A 1 92 ? 3.594 -8.854 7.098 1.00 64.38 92 GLU A O 1
ATOM 744 N N . GLU A 1 93 ? 3.793 -11.068 7.251 1.00 50.47 93 GLU A N 1
ATOM 745 C CA . GLU A 1 93 ? 4.525 -11.204 5.982 1.00 50.47 93 GLU A CA 1
ATOM 746 C C . GLU A 1 93 ? 3.569 -11.392 4.799 1.00 50.47 93 GLU A C 1
ATOM 748 O O . GLU A 1 93 ? 3.792 -10.870 3.706 1.00 50.47 93 GLU A O 1
ATOM 753 N N . ASN A 1 94 ? 2.460 -12.107 5.012 1.00 55.72 94 ASN A N 1
ATOM 754 C CA . ASN A 1 94 ? 1.555 -12.484 3.930 1.00 55.72 94 ASN A CA 1
ATOM 755 C C . ASN A 1 94 ? 0.245 -11.690 3.981 1.00 55.72 94 ASN A C 1
ATOM 757 O O . ASN A 1 94 ? -0.712 -12.093 4.649 1.00 55.72 94 ASN A O 1
ATOM 761 N N . VAL A 1 95 ? 0.163 -10.572 3.256 1.00 61.19 95 VAL A N 1
ATOM 762 C CA . VAL A 1 95 ? -1.058 -9.748 3.200 1.00 61.19 95 VAL A CA 1
ATOM 763 C C . VAL A 1 95 ? -2.142 -10.444 2.374 1.00 61.19 95 VAL A C 1
ATOM 765 O O . VAL A 1 95 ? -1.929 -10.843 1.235 1.00 61.19 95 VAL A O 1
ATOM 768 N N . SER A 1 96 ? -3.335 -10.564 2.949 1.00 61.62 96 SER A N 1
ATOM 769 C CA . SER A 1 96 ? -4.534 -11.117 2.308 1.00 61.62 96 SER A CA 1
ATOM 770 C C . SER A 1 96 ? -5.535 -10.046 1.879 1.00 61.62 96 SER A C 1
ATOM 772 O O . SER A 1 96 ? -6.326 -10.282 0.970 1.00 61.62 96 SER A O 1
ATOM 774 N N . HIS A 1 97 ? -5.537 -8.884 2.542 1.00 62.59 97 HIS A N 1
ATOM 775 C CA . HIS A 1 97 ? -6.397 -7.750 2.204 1.00 62.59 97 HIS A CA 1
ATOM 776 C C . HIS A 1 97 ? -5.680 -6.434 2.481 1.00 62.59 97 HIS A C 1
ATOM 778 O O . HIS A 1 97 ? -4.971 -6.335 3.481 1.00 62.59 97 HIS A O 1
ATOM 784 N N . VAL A 1 98 ? -5.914 -5.416 1.656 1.00 65.62 98 VAL A N 1
ATOM 785 C CA . VAL A 1 98 ? -5.340 -4.079 1.856 1.00 65.62 98 VAL A CA 1
ATOM 786 C C . VAL A 1 98 ? -6.334 -2.992 1.458 1.00 65.62 98 VAL A C 1
ATOM 788 O O . VAL A 1 98 ? -7.086 -3.165 0.500 1.00 65.62 98 VAL A O 1
ATOM 791 N N . THR A 1 99 ? -6.379 -1.884 2.192 1.00 60.59 99 THR A N 1
ATOM 792 C CA . THR A 1 99 ? -7.092 -0.676 1.755 1.00 60.59 99 THR A CA 1
ATOM 793 C C . THR A 1 99 ? -6.127 0.239 1.005 1.00 60.59 99 THR A C 1
ATOM 795 O O . THR A 1 99 ? -4.946 0.293 1.361 1.00 60.59 99 THR A O 1
ATOM 798 N N . PRO A 1 100 ? -6.601 1.033 0.033 1.00 59.56 100 PRO A N 1
ATOM 799 C CA . PRO A 1 100 ? -5.845 2.199 -0.394 1.00 59.56 100 PRO A CA 1
ATOM 800 C C . PRO A 1 100 ? -5.596 3.121 0.804 1.00 59.56 100 PRO A C 1
ATOM 802 O O . PRO A 1 100 ? -6.330 3.066 1.802 1.00 59.56 100 PRO A O 1
ATOM 805 N N . PHE A 1 101 ? -4.581 3.978 0.698 1.00 57.31 101 PHE A N 1
ATOM 806 C CA . PHE A 1 101 ? -4.544 5.155 1.556 1.00 57.31 101 PHE A CA 1
ATOM 807 C C . PHE A 1 101 ? -5.812 5.952 1.276 1.00 57.31 101 PHE A C 1
ATOM 809 O O . PHE A 1 101 ? -6.104 6.277 0.125 1.00 57.31 101 PHE A O 1
ATOM 816 N N . ILE A 1 102 ? -6.598 6.207 2.316 1.00 61.25 102 ILE A N 1
ATOM 817 C CA . ILE A 1 102 ? -7.685 7.173 2.198 1.00 61.25 102 ILE A CA 1
ATOM 818 C C . ILE A 1 102 ? -7.042 8.519 1.884 1.00 61.25 102 ILE A C 1
ATOM 820 O O . ILE A 1 102 ? -6.004 8.846 2.463 1.00 61.25 102 ILE A O 1
ATOM 824 N N . ASP A 1 103 ? -7.669 9.282 0.988 1.00 64.38 103 ASP A N 1
ATOM 825 C CA . ASP A 1 103 ? -7.276 10.664 0.740 1.00 64.38 103 ASP A CA 1
ATOM 826 C C . ASP A 1 103 ? -7.117 11.424 2.065 1.00 64.38 103 ASP A C 1
ATOM 828 O O . ASP A 1 103 ? -7.877 11.232 3.020 1.00 64.38 103 ASP A O 1
ATOM 832 N N . GLU A 1 104 ? -6.113 12.296 2.089 1.00 85.31 104 GLU A N 1
ATOM 833 C CA . GLU A 1 104 ? -5.795 13.183 3.201 1.00 85.31 104 GLU A CA 1
ATOM 834 C C . GLU A 1 104 ? -7.058 13.841 3.776 1.00 85.31 104 GLU A C 1
ATOM 836 O O . GLU A 1 104 ? -7.813 14.505 3.059 1.00 85.31 104 GLU A O 1
ATOM 841 N N . PHE A 1 105 ? -7.280 13.677 5.081 1.00 83.75 105 PHE A N 1
ATOM 842 C CA . PHE A 1 105 ? -8.405 14.288 5.778 1.00 83.75 105 PHE A CA 1
ATOM 843 C C . PHE A 1 105 ? -7.947 15.097 6.988 1.00 83.75 105 PHE A C 1
ATOM 845 O O . PHE A 1 105 ? -7.022 14.732 7.711 1.00 83.75 105 PHE A O 1
ATOM 852 N N . GLU A 1 106 ? -8.637 16.208 7.222 1.00 88.88 106 GLU A N 1
ATOM 853 C CA . GLU A 1 106 ? -8.445 17.043 8.403 1.00 88.88 106 GLU A CA 1
ATOM 854 C C . GLU A 1 106 ? -9.295 16.515 9.561 1.00 88.88 106 GLU A C 1
ATOM 856 O O . GLU A 1 106 ? -10.499 16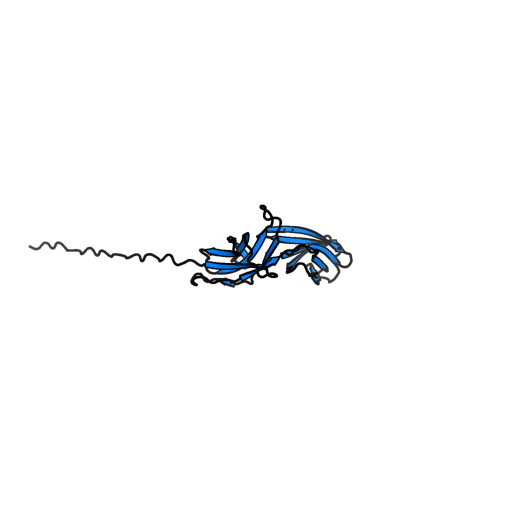.275 9.418 1.00 88.88 106 GLU A O 1
ATOM 861 N N . PHE A 1 107 ? -8.668 16.359 10.718 1.00 87.12 107 PHE A N 1
ATOM 862 C CA . PHE A 1 107 ? -9.287 15.959 11.967 1.00 87.12 107 PHE A CA 1
ATOM 863 C C . PHE A 1 107 ? -9.246 17.121 12.963 1.00 87.12 107 PHE A C 1
ATOM 865 O O . PHE A 1 107 ? -8.200 17.727 13.186 1.00 87.12 107 PHE A O 1
ATOM 872 N N . ASP A 1 108 ? -10.391 17.402 13.582 1.00 84.56 108 ASP A N 1
ATOM 873 C CA . ASP A 1 108 ? -10.538 18.386 14.656 1.00 84.56 108 ASP A CA 1
ATOM 874 C C . ASP A 1 108 ? -10.999 17.661 15.929 1.00 84.56 108 ASP A C 1
ATOM 876 O O . ASP A 1 108 ? -12.082 17.066 15.973 1.00 84.56 108 ASP A O 1
ATOM 880 N N . ASP A 1 109 ? -10.164 17.705 16.964 1.00 78.44 109 ASP A N 1
ATOM 881 C CA . ASP A 1 109 ? -10.375 17.060 18.262 1.00 78.44 109 ASP A CA 1
ATOM 882 C C . ASP A 1 109 ? -11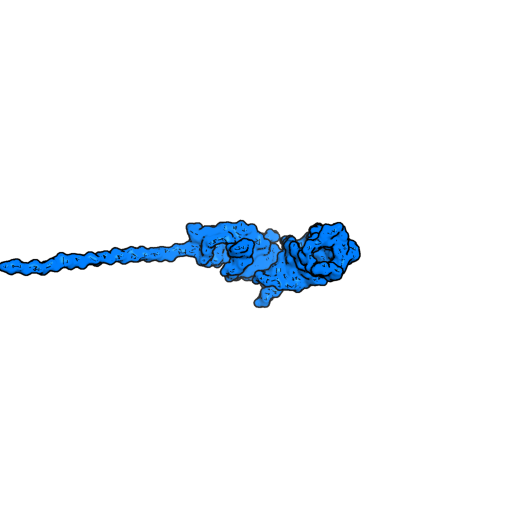.517 17.678 19.083 1.00 78.44 109 ASP A C 1
ATOM 884 O O . ASP A 1 109 ? -11.976 17.071 20.053 1.00 78.44 109 ASP A O 1
ATOM 888 N N . GLN A 1 110 ? -12.046 18.834 18.671 1.00 74.69 110 GLN A N 1
ATOM 889 C CA . GLN A 1 110 ? -13.261 19.420 19.244 1.00 74.69 110 GLN A CA 1
ATOM 890 C C . GLN A 1 110 ? -14.545 18.779 18.695 1.00 74.69 110 GLN A C 1
ATOM 892 O O . GLN A 1 110 ? -15.640 19.028 19.214 1.00 74.69 110 GLN A O 1
ATOM 897 N N . VAL A 1 111 ? -14.441 17.933 17.663 1.00 65.69 111 VAL A N 1
ATOM 898 C CA . VAL A 1 111 ? -15.568 17.179 17.111 1.00 65.69 111 VAL A CA 1
ATOM 899 C C . VAL A 1 111 ? -15.728 15.866 17.874 1.00 65.69 111 VAL A C 1
ATOM 901 O O . VAL A 1 111 ? -14.872 14.983 17.866 1.00 65.69 111 VAL A O 1
ATOM 904 N N . ILE A 1 112 ? -16.884 15.702 18.517 1.00 56.50 112 ILE A N 1
ATOM 905 C CA . ILE A 1 112 ? -17.216 14.506 19.296 1.00 56.50 112 ILE A CA 1
ATOM 906 C C . ILE A 1 112 ? -17.498 13.350 18.316 1.00 56.50 112 ILE A C 1
ATOM 908 O O . ILE A 1 112 ? -18.643 13.092 17.958 1.00 56.50 112 ILE A O 1
ATOM 912 N N . SER A 1 113 ? -16.452 12.620 17.921 1.00 56.81 113 SER A N 1
ATOM 913 C CA . SER A 1 113 ? -16.472 11.422 17.054 1.00 56.81 113 SER A CA 1
ATOM 914 C C . SER A 1 113 ? -16.672 11.677 15.550 1.00 5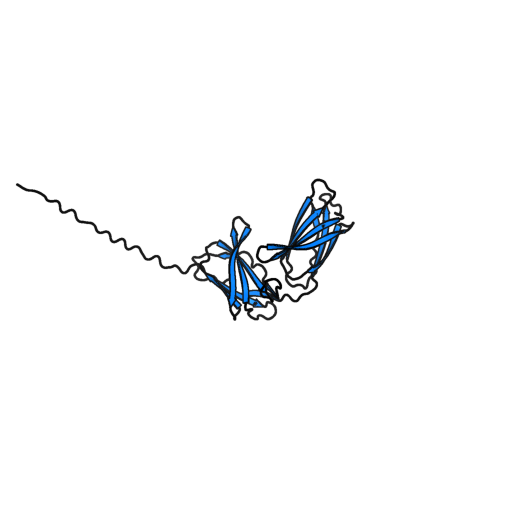6.81 113 SER A C 1
ATOM 916 O O . SER A 1 113 ? -17.692 11.252 14.994 1.00 56.81 113 SER A O 1
ATOM 918 N N . PRO A 1 114 ? -15.720 12.300 14.834 1.00 59.62 114 PRO A N 1
ATOM 919 C CA . PRO A 1 114 ? -15.713 12.174 13.384 1.00 59.62 114 PRO A CA 1
ATOM 920 C C . PRO A 1 114 ? -15.556 10.689 13.022 1.00 59.62 114 PRO A C 1
ATOM 922 O O . PRO A 1 114 ? -14.602 9.999 13.392 1.00 59.62 114 PRO A O 1
ATOM 925 N N . SER A 1 115 ? -16.569 10.165 12.338 1.00 66.25 115 SER A N 1
ATOM 926 C CA . SER A 1 115 ? -16.482 8.852 11.720 1.00 66.25 115 SER A CA 1
ATOM 927 C C . SER A 1 115 ? -15.883 9.031 10.338 1.00 66.25 115 SER A C 1
ATOM 929 O O . SER A 1 115 ? -16.436 9.767 9.525 1.00 66.25 115 SER A O 1
ATOM 931 N N . VAL A 1 116 ? -14.792 8.318 10.068 1.00 73.38 116 VAL A N 1
ATOM 932 C CA . VAL A 1 116 ? -14.255 8.173 8.706 1.00 73.38 116 VAL A CA 1
ATOM 933 C C . VAL A 1 116 ? -15.108 7.213 7.861 1.00 73.38 116 VAL A C 1
ATOM 935 O O . VAL A 1 116 ? -14.863 7.040 6.675 1.00 73.38 116 VAL A O 1
ATOM 938 N N . GLY A 1 117 ? -16.155 6.620 8.449 1.00 78.50 117 GLY A N 1
ATOM 939 C CA . GLY A 1 117 ? -17.069 5.707 7.776 1.00 78.50 117 GLY A CA 1
ATOM 940 C C . GLY A 1 117 ? -16.478 4.314 7.559 1.00 78.50 117 GLY A C 1
ATOM 941 O O . GLY A 1 117 ? -15.682 3.819 8.361 1.00 78.50 117 GLY A O 1
ATOM 942 N N . ASP A 1 118 ? -16.928 3.662 6.489 1.00 81.69 118 ASP A N 1
ATOM 943 C CA . ASP A 1 118 ? -16.406 2.362 6.073 1.00 81.69 118 ASP A CA 1
ATOM 944 C C . ASP A 1 118 ? -15.244 2.576 5.112 1.00 81.69 118 ASP A C 1
ATOM 946 O O . ASP A 1 118 ? -15.383 3.302 4.130 1.00 81.69 118 ASP A O 1
ATOM 950 N N . ILE A 1 119 ? -14.137 1.895 5.375 1.00 80.31 119 ILE A N 1
ATOM 951 C CA . ILE A 1 119 ? -12.951 1.884 4.528 1.00 80.31 119 ILE A CA 1
ATOM 952 C C . ILE A 1 119 ? -12.922 0.545 3.791 1.00 80.31 119 ILE A C 1
ATOM 954 O O . ILE A 1 119 ? -13.197 -0.512 4.373 1.00 80.31 119 ILE A O 1
ATOM 958 N N . GLU A 1 120 ? -12.684 0.591 2.484 1.00 73.94 120 GLU A N 1
ATOM 959 C CA . GLU A 1 120 ? -12.829 -0.575 1.612 1.00 73.94 120 GLU A CA 1
ATOM 960 C C . GLU A 1 120 ? -11.479 -1.266 1.433 1.00 73.94 120 GLU A C 1
ATOM 962 O O . GLU A 1 120 ? -10.533 -0.684 0.909 1.00 73.94 120 GLU A O 1
ATOM 967 N N . ALA A 1 121 ? -11.389 -2.508 1.894 1.00 65.56 121 ALA A N 1
ATOM 968 C CA . ALA A 1 121 ? -10.231 -3.366 1.736 1.00 65.56 121 ALA A CA 1
ATOM 969 C C . ALA A 1 121 ? -10.442 -4.315 0.559 1.00 65.56 121 ALA A C 1
ATOM 971 O O . ALA A 1 121 ? -11.451 -5.013 0.459 1.00 65.56 121 ALA A O 1
ATOM 972 N N . TYR A 1 122 ? -9.458 -4.379 -0.314 1.00 63.31 122 TYR A N 1
ATOM 973 C CA . TYR A 1 122 ? -9.446 -5.241 -1.478 1.00 63.31 122 TYR A CA 1
ATOM 974 C C . TYR A 1 122 ? -8.828 -6.579 -1.085 1.00 63.31 122 TYR A C 1
ATOM 976 O O . TYR A 1 122 ? -7.786 -6.612 -0.429 1.00 63.31 122 TYR A O 1
ATOM 984 N N . THR A 1 123 ? -9.477 -7.689 -1.448 1.00 65.50 123 THR A N 1
ATOM 985 C CA . THR A 1 123 ? -8.858 -9.014 -1.321 1.00 65.50 123 THR A CA 1
ATOM 986 C C . THR A 1 123 ? -7.679 -9.095 -2.270 1.00 65.50 123 THR A C 1
ATOM 988 O O . THR A 1 123 ? -7.838 -8.913 -3.477 1.00 65.50 123 THR A O 1
ATOM 991 N N . ILE A 1 124 ? -6.518 -9.436 -1.726 1.00 57.91 124 ILE A N 1
ATOM 992 C CA . ILE A 1 124 ? -5.339 -9.775 -2.507 1.00 57.91 124 ILE A CA 1
ATOM 993 C C . ILE A 1 124 ? -5.531 -11.214 -2.975 1.00 57.91 124 ILE A C 1
ATOM 995 O O . ILE A 1 124 ? -5.138 -12.178 -2.322 1.00 57.91 124 ILE A O 1
ATOM 999 N N . ASN A 1 125 ? -6.199 -11.365 -4.114 1.00 54.72 125 ASN A N 1
ATOM 1000 C CA . ASN A 1 125 ? -6.064 -12.582 -4.894 1.00 54.72 125 ASN A CA 1
ATOM 1001 C C . ASN A 1 125 ? -4.715 -12.445 -5.599 1.00 54.72 125 ASN A C 1
ATOM 1003 O O . ASN A 1 125 ? -4.550 -11.513 -6.377 1.00 54.72 125 ASN A O 1
ATOM 1007 N N . SER A 1 126 ? -3.729 -13.295 -5.307 1.00 50.94 126 SER A N 1
ATOM 1008 C CA . SER A 1 126 ? -2.487 -13.301 -6.089 1.00 50.94 126 SER A CA 1
ATOM 1009 C C . SER A 1 126 ? -2.826 -13.418 -7.576 1.00 50.94 126 SER A C 1
ATOM 1011 O O . SER A 1 126 ? -3.381 -14.432 -8.002 1.00 50.94 126 SER A O 1
ATOM 1013 N N . ILE A 1 127 ? -2.498 -12.392 -8.358 1.00 52.22 127 ILE A N 1
ATOM 1014 C CA . ILE A 1 127 ? -2.536 -12.436 -9.819 1.00 52.22 127 ILE A CA 1
ATOM 1015 C C . ILE A 1 127 ? -1.465 -11.495 -10.362 1.00 52.22 127 ILE A C 1
ATOM 1017 O O . ILE A 1 127 ? -1.559 -10.294 -10.169 1.00 52.22 127 ILE A O 1
ATOM 1021 N N . ASN A 1 128 ? -0.452 -12.104 -10.989 1.00 58.44 128 ASN A N 1
ATOM 1022 C CA . ASN A 1 128 ? 0.425 -11.694 -12.097 1.00 58.44 128 ASN A CA 1
ATOM 1023 C C . ASN A 1 128 ? 0.388 -10.229 -12.594 1.00 58.44 128 ASN A C 1
ATOM 1025 O O . ASN A 1 128 ? 0.399 -10.013 -13.807 1.00 58.44 128 ASN A O 1
ATOM 1029 N N . ALA A 1 129 ? 0.349 -9.223 -11.723 1.00 70.38 129 ALA A N 1
ATOM 1030 C CA . ALA A 1 129 ? 0.502 -7.846 -12.163 1.00 70.38 129 ALA A CA 1
ATOM 1031 C C . ALA A 1 129 ? 1.932 -7.654 -12.682 1.00 70.38 129 ALA A C 1
ATOM 1033 O O . ALA A 1 129 ? 2.878 -8.294 -12.208 1.00 70.38 129 ALA A O 1
ATOM 1034 N N . SER A 1 130 ? 2.083 -6.799 -13.687 1.00 78.25 130 SER A N 1
ATOM 1035 C CA . SER A 1 130 ? 3.386 -6.453 -14.237 1.00 78.25 130 SER A CA 1
ATOM 1036 C C . SER A 1 130 ? 3.572 -4.951 -14.289 1.00 78.25 130 SER A C 1
ATOM 1038 O O . SER A 1 130 ? 2.676 -4.221 -14.713 1.00 78.25 130 SER A O 1
ATOM 1040 N N . ILE A 1 131 ? 4.769 -4.525 -13.910 1.00 82.75 131 ILE A N 1
ATOM 1041 C CA . ILE A 1 131 ? 5.275 -3.176 -14.095 1.00 82.75 131 ILE A CA 1
ATOM 1042 C C . ILE A 1 131 ? 6.083 -3.154 -15.390 1.00 82.75 131 ILE A C 1
ATOM 1044 O O . ILE A 1 131 ? 7.005 -3.954 -15.555 1.00 82.75 131 ILE A O 1
ATOM 1048 N N . SER A 1 132 ? 5.780 -2.222 -16.289 1.00 87.69 132 SER A N 1
ATOM 1049 C CA . SER A 1 132 ? 6.593 -1.977 -17.486 1.00 87.69 132 SER A CA 1
ATOM 1050 C C . SER A 1 132 ? 6.696 -0.490 -17.799 1.00 87.69 132 SER A C 1
ATOM 1052 O O . SER A 1 132 ? 5.837 0.291 -17.388 1.00 87.69 132 SER A O 1
ATOM 1054 N N . GLY A 1 133 ? 7.746 -0.100 -18.515 1.00 90.38 133 GLY A N 1
ATOM 1055 C CA . GLY A 1 133 ? 7.962 1.284 -18.923 1.00 90.38 133 GLY A CA 1
ATOM 1056 C C . GLY A 1 133 ? 9.223 1.457 -19.757 1.00 90.38 133 GLY A C 1
ATOM 1057 O O . GLY A 1 133 ? 9.942 0.488 -20.018 1.00 90.38 133 GLY A O 1
ATOM 1058 N N . THR A 1 134 ? 9.501 2.703 -20.136 1.00 91.75 134 THR A N 1
ATOM 1059 C CA . THR A 1 134 ? 10.696 3.068 -20.905 1.00 91.75 134 THR A CA 1
ATOM 1060 C C . THR A 1 134 ? 11.482 4.162 -20.181 1.00 91.75 134 THR A C 1
ATOM 1062 O O . THR A 1 134 ? 10.915 5.140 -19.689 1.00 91.75 134 THR A O 1
ATOM 1065 N N . VAL A 1 135 ? 12.802 3.996 -20.099 1.00 90.88 135 VAL A N 1
ATOM 1066 C CA . VAL A 1 135 ? 13.726 4.932 -19.446 1.00 90.88 135 VAL A CA 1
ATOM 1067 C C . VAL A 1 135 ? 14.535 5.688 -20.495 1.00 90.88 135 VAL A C 1
ATOM 1069 O O . VAL A 1 135 ? 15.160 5.084 -21.370 1.00 90.88 135 VAL A O 1
ATOM 1072 N N . TYR A 1 136 ? 14.588 7.010 -20.358 1.00 89.81 136 TYR A N 1
ATOM 1073 C CA . TYR A 1 136 ? 15.365 7.912 -21.203 1.00 89.81 136 TYR A CA 1
ATOM 1074 C C . TYR A 1 136 ? 16.368 8.725 -20.380 1.00 89.81 136 TYR A C 1
ATOM 1076 O O . TYR A 1 136 ? 16.138 9.048 -19.213 1.00 89.81 136 TYR A O 1
ATOM 1084 N N . TYR A 1 137 ? 17.479 9.099 -21.009 1.00 87.06 137 TYR A N 1
ATOM 1085 C CA . TYR A 1 137 ? 18.331 10.188 -20.534 1.00 87.06 137 TYR A CA 1
ATOM 1086 C C . TYR A 1 137 ? 17.682 11.552 -20.828 1.00 87.06 137 TYR A C 1
ATOM 1088 O O . TYR A 1 137 ? 16.781 11.652 -21.662 1.00 87.06 137 TYR A O 1
ATOM 1096 N N . GLU A 1 138 ? 18.165 12.623 -20.189 1.00 84.56 138 GLU A N 1
ATOM 1097 C CA . GLU A 1 138 ? 17.681 14.000 -20.409 1.00 84.56 138 GLU A CA 1
ATOM 1098 C C . GLU A 1 138 ? 17.757 14.440 -21.887 1.00 84.56 138 GLU A C 1
ATOM 1100 O O . GLU A 1 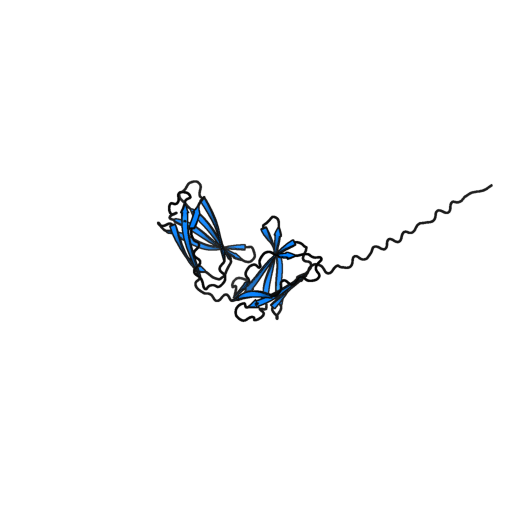138 ? 16.932 15.221 -22.362 1.00 84.56 138 GLU A O 1
ATOM 1105 N N . ASP A 1 139 ? 18.713 13.904 -22.654 1.00 85.81 139 ASP A N 1
ATOM 1106 C CA . ASP A 1 139 ? 18.853 14.182 -24.089 1.00 85.81 139 ASP A CA 1
ATOM 1107 C C . ASP A 1 139 ? 17.814 13.457 -24.972 1.00 85.81 139 ASP A C 1
ATOM 1109 O O . ASP A 1 139 ? 17.806 13.634 -26.194 1.00 85.81 139 ASP A O 1
ATOM 1113 N N . GLY A 1 140 ? 16.931 12.662 -24.360 1.00 87.50 140 GLY A N 1
ATOM 1114 C CA . GLY A 1 140 ? 15.886 11.883 -25.016 1.00 87.50 140 GLY A CA 1
ATOM 1115 C C . GLY A 1 140 ? 16.368 10.569 -25.631 1.00 87.50 140 GLY A C 1
ATOM 1116 O O . GLY A 1 140 ? 15.583 9.891 -26.294 1.00 87.50 140 GLY A O 1
ATOM 1117 N N . SER A 1 141 ? 17.637 10.190 -25.453 1.00 90.75 141 SER A N 1
ATOM 1118 C CA . SER A 1 141 ? 18.129 8.876 -25.873 1.00 90.75 141 SER A CA 1
ATOM 1119 C C . SER A 1 141 ? 17.719 7.779 -24.878 1.00 90.75 141 SER A C 1
ATOM 1121 O O . SER A 1 141 ? 17.602 8.049 -23.680 1.00 90.75 141 SER A O 1
ATOM 1123 N N . PRO A 1 142 ? 17.463 6.541 -25.342 1.00 92.75 142 PRO A N 1
ATOM 1124 C CA . PRO A 1 142 ? 17.072 5.449 -24.459 1.00 92.75 142 PRO A CA 1
ATOM 1125 C C . PRO A 1 142 ? 18.211 5.069 -23.511 1.00 92.75 142 PRO A C 1
ATOM 1127 O O . PRO A 1 142 ? 19.364 4.909 -23.926 1.00 92.75 142 PRO A O 1
ATOM 1130 N N . ALA A 1 143 ? 17.880 4.891 -22.236 1.00 91.12 143 ALA A N 1
ATOM 1131 C CA . ALA A 1 143 ? 18.838 4.502 -21.218 1.00 91.12 143 ALA A CA 1
ATOM 1132 C C . ALA A 1 143 ? 18.977 2.979 -21.183 1.00 91.12 143 ALA A C 1
ATOM 1134 O O . ALA A 1 143 ? 18.189 2.302 -20.533 1.00 91.12 143 ALA A O 1
ATOM 1135 N N . ASN A 1 144 ? 19.975 2.437 -21.883 1.00 91.50 144 ASN A N 1
ATOM 1136 C CA . ASN A 1 144 ? 20.307 1.010 -21.847 1.00 91.50 144 ASN A CA 1
ATOM 1137 C C . ASN A 1 144 ? 20.976 0.620 -20.520 1.00 91.50 144 ASN A C 1
ATOM 1139 O O . ASN A 1 144 ? 21.817 1.365 -20.017 1.00 91.50 144 ASN A O 1
ATOM 1143 N N . GLU A 1 145 ? 20.649 -0.563 -19.995 1.00 91.31 145 GLU A N 1
ATOM 1144 C CA . GLU A 1 145 ? 21.207 -1.116 -18.750 1.00 91.31 145 GLU A CA 1
ATOM 1145 C C . GLU A 1 145 ? 21.008 -0.216 -17.512 1.00 91.31 145 GLU A C 1
ATOM 1147 O O . GLU A 1 145 ? 21.727 -0.342 -16.515 1.00 91.31 145 GLU A O 1
ATOM 1152 N N . ALA A 1 146 ? 20.016 0.680 -17.531 1.00 90.75 146 ALA A N 1
ATOM 1153 C CA . ALA A 1 146 ? 19.601 1.381 -16.324 1.00 90.75 146 ALA A CA 1
ATOM 1154 C C . ALA A 1 146 ? 19.005 0.354 -15.353 1.00 90.75 146 ALA A C 1
ATOM 1156 O O . ALA A 1 146 ? 18.195 -0.475 -15.753 1.00 90.75 146 ALA A O 1
ATOM 1157 N N . SER A 1 147 ? 19.415 0.381 -14.086 1.00 90.25 147 SER A N 1
ATOM 1158 C CA . SER A 1 147 ? 18.815 -0.441 -13.036 1.00 90.25 147 SER A CA 1
ATOM 1159 C C . SER A 1 147 ? 17.536 0.213 -12.532 1.00 90.25 147 SER A C 1
ATOM 1161 O O . SER A 1 147 ? 17.566 1.375 -12.127 1.00 90.25 147 SER A O 1
ATOM 1163 N N . ILE A 1 148 ? 16.452 -0.547 -12.492 1.00 90.88 148 ILE A N 1
ATOM 1164 C CA . ILE A 1 148 ? 15.164 -0.169 -11.924 1.00 90.88 148 ILE A CA 1
ATOM 1165 C C . ILE A 1 148 ? 14.985 -0.991 -10.653 1.00 90.88 148 ILE A C 1
ATOM 1167 O O . ILE A 1 148 ? 14.703 -2.189 -10.708 1.00 90.88 148 ILE A O 1
ATOM 1171 N N . GLU A 1 149 ? 15.189 -0.350 -9.509 1.00 84.88 149 GLU A N 1
ATOM 1172 C CA . GLU A 1 149 ? 14.928 -0.933 -8.201 1.00 84.88 149 GLU A CA 1
ATOM 1173 C C . GLU A 1 149 ? 13.481 -0.646 -7.812 1.00 84.88 149 GLU A C 1
ATOM 1175 O O . GLU A 1 149 ? 13.080 0.505 -7.659 1.00 84.88 149 GLU A O 1
ATOM 1180 N N . ILE A 1 150 ? 12.694 -1.706 -7.680 1.00 82.31 150 ILE A N 1
ATOM 1181 C CA . ILE A 1 150 ? 11.272 -1.639 -7.376 1.00 82.31 150 ILE A CA 1
ATOM 1182 C C . ILE A 1 150 ? 11.108 -1.957 -5.898 1.00 82.31 150 ILE A C 1
ATOM 1184 O O . ILE A 1 150 ? 11.446 -3.058 -5.454 1.00 82.31 150 ILE A O 1
ATOM 1188 N N . ARG A 1 151 ? 10.606 -0.993 -5.134 1.00 79.56 151 ARG A N 1
ATOM 1189 C CA . ARG A 1 151 ? 10.436 -1.088 -3.688 1.00 79.56 151 ARG A CA 1
ATOM 1190 C C . ARG A 1 151 ? 8.970 -1.191 -3.328 1.00 79.56 151 ARG A C 1
ATOM 1192 O O . ARG A 1 151 ? 8.183 -0.390 -3.808 1.00 79.56 151 ARG A O 1
ATOM 1199 N N . LEU A 1 152 ? 8.615 -2.153 -2.488 1.00 76.12 152 LEU A N 1
ATOM 1200 C CA . LEU A 1 152 ? 7.299 -2.239 -1.864 1.00 76.12 152 LEU A CA 1
ATOM 1201 C C . LEU A 1 152 ? 7.303 -1.378 -0.600 1.00 76.12 152 LEU A C 1
ATOM 1203 O O . LEU A 1 152 ? 8.183 -1.549 0.244 1.00 76.12 152 LEU A O 1
ATOM 1207 N N . LEU A 1 153 ? 6.316 -0.498 -0.455 1.00 71.75 153 LEU A N 1
ATOM 1208 C CA . LEU A 1 153 ? 6.066 0.197 0.802 1.00 71.75 153 LEU A CA 1
ATOM 1209 C C . LEU A 1 153 ? 5.042 -0.563 1.629 1.00 71.75 153 LEU A C 1
ATOM 1211 O O . LEU A 1 153 ? 3.887 -0.717 1.221 1.00 71.75 153 LEU A O 1
ATOM 1215 N N . GLN A 1 154 ? 5.447 -0.965 2.827 1.00 62.75 154 GLN A N 1
ATOM 1216 C CA . GLN A 1 154 ? 4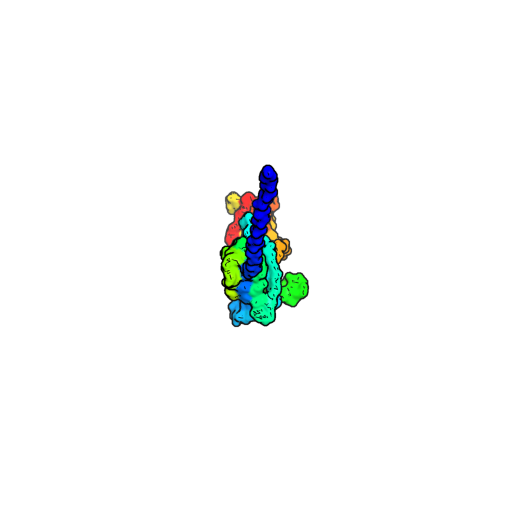.586 -1.687 3.745 1.00 62.75 154 GLN A CA 1
ATOM 1217 C C . GLN A 1 154 ? 4.818 -1.195 5.169 1.00 62.75 154 GLN A C 1
ATOM 1219 O O . GLN A 1 154 ? 5.944 -1.215 5.649 1.00 62.75 154 GLN A O 1
ATOM 1224 N N . ALA A 1 155 ? 3.753 -0.750 5.847 1.00 52.81 155 ALA A N 1
ATOM 1225 C CA . ALA A 1 155 ? 3.803 -0.380 7.265 1.00 52.81 155 ALA A CA 1
ATOM 1226 C C . ALA A 1 155 ? 4.968 0.572 7.633 1.00 52.81 155 ALA A C 1
ATOM 1228 O O . ALA A 1 155 ? 5.546 0.442 8.707 1.00 52.81 155 ALA A O 1
ATOM 1229 N N . GLU A 1 156 ? 5.266 1.531 6.744 1.00 54.78 156 GLU A N 1
ATOM 1230 C CA . GLU A 1 156 ? 6.347 2.540 6.839 1.00 54.78 156 GLU A CA 1
ATOM 1231 C C . GLU A 1 156 ? 7.766 2.083 6.505 1.00 54.78 156 GLU A C 1
ATOM 1233 O O . GLU A 1 156 ? 8.691 2.893 6.521 1.00 54.78 156 GLU A O 1
ATOM 1238 N N . GLU A 1 157 ? 7.941 0.820 6.136 1.00 53.38 157 GLU A N 1
ATOM 1239 C CA . GLU A 1 157 ? 9.219 0.284 5.694 1.00 53.38 157 GLU A CA 1
ATOM 1240 C C . GLU A 1 157 ? 9.219 0.053 4.180 1.00 53.38 157 GLU A C 1
ATOM 1242 O O . GLU A 1 157 ? 8.241 -0.404 3.581 1.00 53.38 157 GLU A O 1
ATOM 1247 N N . GLU A 1 158 ? 10.342 0.398 3.551 1.00 67.44 158 GLU A N 1
ATOM 1248 C CA . GLU A 1 158 ? 10.596 0.113 2.145 1.00 67.44 158 GLU A CA 1
ATOM 1249 C C . GLU A 1 158 ? 11.384 -1.188 2.013 1.00 67.44 158 GLU A C 1
ATOM 1251 O O . GLU A 1 158 ? 12.499 -1.318 2.528 1.00 67.44 158 GLU A O 1
ATOM 1256 N N . PHE A 1 159 ? 10.847 -2.124 1.241 1.00 58.28 159 PHE A N 1
ATOM 1257 C CA . PHE A 1 159 ? 11.508 -3.383 0.927 1.00 58.28 159 PHE A CA 1
ATOM 1258 C C . PHE A 1 159 ? 11.867 -3.419 -0.548 1.00 58.28 159 PHE A C 1
ATOM 1260 O O . PHE A 1 159 ? 11.015 -3.167 -1.396 1.00 58.28 159 PHE A O 1
ATOM 1267 N N . ILE A 1 160 ? 13.109 -3.782 -0.879 1.00 68.12 160 ILE A N 1
ATOM 1268 C CA . ILE A 1 160 ? 13.472 -4.082 -2.269 1.00 68.12 160 ILE A CA 1
ATOM 1269 C C . ILE A 1 160 ? 12.691 -5.323 -2.688 1.00 68.12 160 ILE A C 1
ATOM 1271 O O . ILE A 1 160 ? 12.973 -6.426 -2.222 1.00 68.12 160 ILE A O 1
ATOM 1275 N N . PHE A 1 161 ? 11.712 -5.130 -3.564 1.00 69.81 161 PHE A N 1
ATOM 1276 C CA . PHE A 1 161 ? 10.888 -6.204 -4.092 1.00 69.81 161 PHE A CA 1
ATOM 1277 C C . PHE A 1 161 ? 11.581 -6.874 -5.277 1.00 69.81 161 PHE A C 1
ATOM 1279 O O . PHE A 1 161 ? 11.685 -8.097 -5.334 1.00 69.81 161 PHE A O 1
ATOM 1286 N N . ASN A 1 162 ? 12.089 -6.074 -6.220 1.00 77.56 162 ASN A N 1
ATOM 1287 C CA . ASN A 1 162 ? 12.786 -6.586 -7.393 1.00 77.56 162 ASN A CA 1
ATOM 1288 C C . ASN A 1 162 ? 13.782 -5.561 -7.956 1.00 77.56 162 ASN A C 1
ATOM 1290 O O . ASN A 1 162 ? 13.657 -4.362 -7.715 1.00 77.56 162 ASN A O 1
ATOM 1294 N N . ILE A 1 163 ? 14.754 -6.034 -8.734 1.00 80.94 163 ILE A N 1
ATOM 1295 C CA . ILE A 1 163 ? 15.659 -5.198 -9.523 1.00 80.94 163 ILE A CA 1
ATOM 1296 C C . ILE A 1 163 ? 15.650 -5.727 -10.953 1.00 80.94 163 ILE A C 1
ATOM 1298 O O . ILE A 1 163 ? 16.010 -6.879 -11.196 1.00 80.94 163 ILE A O 1
ATOM 1302 N N . VAL A 1 164 ? 15.262 -4.876 -11.899 1.00 91.25 164 VAL A N 1
ATOM 1303 C CA . VAL A 1 164 ? 15.319 -5.175 -13.336 1.00 91.25 164 VAL A CA 1
ATOM 1304 C C . VAL A 1 164 ? 16.207 -4.169 -14.054 1.00 91.25 164 VAL A C 1
ATOM 1306 O O . VAL A 1 164 ? 16.596 -3.154 -13.481 1.00 91.25 164 VAL A O 1
ATOM 1309 N N . TYR A 1 165 ? 16.560 -4.471 -15.299 1.00 92.44 165 TYR A N 1
ATOM 1310 C CA . TYR A 1 165 ? 17.384 -3.599 -16.128 1.00 92.44 165 TYR A CA 1
ATOM 1311 C C . TYR A 1 165 ? 16.653 -3.287 -17.424 1.00 92.44 165 TYR A C 1
ATOM 1313 O O . TYR A 1 165 ? 16.015 -4.177 -17.992 1.00 92.44 165 TYR A O 1
ATOM 1321 N N . SER A 1 166 ? 16.751 -2.042 -17.878 1.00 94.44 166 SER A N 1
ATOM 1322 C CA . SER A 1 166 ? 16.254 -1.646 -19.191 1.00 94.44 166 SER A CA 1
ATOM 1323 C C . SER A 1 166 ? 17.111 -2.229 -20.317 1.00 94.44 166 SER A C 1
ATOM 1325 O O . SER A 1 166 ? 18.320 -2.441 -20.166 1.00 94.44 166 SER A O 1
ATOM 1327 N N . ASP A 1 167 ? 16.479 -2.487 -21.458 1.00 95.06 167 ASP A N 1
ATOM 1328 C CA . ASP A 1 167 ? 17.139 -2.979 -22.662 1.00 95.06 167 ASP A CA 1
ATOM 1329 C C . ASP A 1 167 ? 17.712 -1.845 -23.537 1.00 95.06 167 ASP A C 1
ATOM 1331 O O . ASP A 1 167 ? 17.705 -0.669 -23.172 1.00 95.06 167 ASP A O 1
ATOM 1335 N N . ALA A 1 168 ? 18.214 -2.189 -24.729 1.00 94.81 168 ALA A N 1
ATOM 1336 C CA . ALA A 1 168 ? 18.826 -1.229 -25.650 1.00 94.81 168 ALA A CA 1
ATOM 1337 C C . ALA A 1 168 ? 17.864 -0.144 -26.180 1.00 94.81 168 ALA A C 1
ATOM 1339 O O . ALA A 1 168 ? 18.333 0.868 -26.704 1.00 94.81 168 ALA A O 1
ATOM 1340 N N . ASN A 1 169 ? 16.550 -0.350 -26.063 1.00 95.38 169 ASN A N 1
ATOM 1341 C CA . ASN A 1 169 ? 15.518 0.635 -26.385 1.00 95.38 169 ASN A CA 1
ATOM 1342 C C . ASN A 1 169 ? 15.054 1.415 -25.145 1.00 95.38 169 ASN A C 1
ATOM 1344 O O . ASN A 1 169 ? 14.195 2.283 -25.269 1.00 95.38 169 ASN A O 1
ATOM 1348 N N . GLY A 1 170 ? 15.646 1.154 -23.976 1.00 92.81 170 GLY A N 1
ATOM 1349 C CA . GLY A 1 170 ? 15.253 1.746 -22.702 1.00 92.81 170 GLY A CA 1
ATOM 1350 C C . GLY A 1 170 ? 14.070 1.029 -22.051 1.00 92.81 170 GLY A C 1
ATOM 1351 O O . GLY A 1 170 ? 13.645 1.445 -20.975 1.00 92.81 170 GLY A O 1
ATOM 1352 N N . ASP A 1 171 ? 13.549 -0.037 -22.660 1.00 95.50 171 ASP A N 1
ATOM 1353 C CA . ASP A 1 171 ? 12.340 -0.713 -22.200 1.00 95.50 171 ASP A CA 1
ATOM 1354 C C . ASP A 1 171 ? 12.656 -1.666 -21.043 1.00 95.50 171 ASP A C 1
ATOM 1356 O O . ASP A 1 171 ? 13.657 -2.387 -21.064 1.00 95.50 171 ASP A O 1
ATOM 1360 N N . PHE A 1 172 ? 11.786 -1.711 -20.037 1.00 93.44 172 PHE A N 1
ATOM 1361 C CA . PHE A 1 172 ? 11.847 -2.689 -18.955 1.00 93.44 172 PHE A CA 1
ATOM 1362 C C . PHE A 1 172 ? 10.473 -3.295 -18.675 1.00 93.44 172 PHE A C 1
ATOM 1364 O O . PHE A 1 172 ? 9.428 -2.683 -18.898 1.00 93.44 172 PHE A O 1
ATOM 1371 N N . SER A 1 173 ? 10.479 -4.519 -18.151 1.00 91.12 173 SER A N 1
ATOM 1372 C CA . SER A 1 173 ? 9.279 -5.164 -17.626 1.00 91.12 173 SER A CA 1
ATOM 1373 C C . SER A 1 173 ? 9.626 -6.074 -16.454 1.00 91.12 173 SER A C 1
ATOM 1375 O O . SER A 1 173 ? 10.711 -6.655 -16.390 1.00 91.12 173 SER A O 1
ATOM 1377 N N . SER A 1 174 ? 8.704 -6.175 -15.510 1.00 85.56 174 SER A N 1
ATOM 1378 C CA . SER A 1 174 ? 8.793 -7.024 -14.333 1.00 85.56 174 SER A CA 1
ATOM 1379 C C . SER A 1 174 ? 7.391 -7.528 -14.012 1.00 85.56 174 SER A C 1
ATOM 1381 O O . SER A 1 174 ? 6.443 -6.754 -14.084 1.00 85.56 174 SER A O 1
ATOM 1383 N N . ALA A 1 175 ? 7.241 -8.807 -13.683 1.00 81.75 175 ALA A N 1
ATOM 1384 C CA . ALA A 1 175 ? 5.947 -9.446 -13.438 1.00 81.75 175 ALA A CA 1
ATOM 1385 C C . ALA A 1 175 ? 5.854 -9.993 -12.006 1.00 81.75 175 ALA A C 1
ATOM 1387 O O . ALA A 1 175 ? 6.773 -9.816 -11.208 1.00 81.75 175 ALA A O 1
ATOM 1388 N N . ASP A 1 176 ? 4.745 -10.673 -11.713 1.00 73.38 176 ASP A N 1
ATOM 1389 C CA . ASP A 1 176 ? 4.463 -11.334 -10.434 1.00 73.38 176 ASP A CA 1
ATOM 1390 C C . ASP A 1 176 ? 4.333 -10.361 -9.250 1.00 73.38 176 ASP A C 1
ATOM 1392 O O . ASP A 1 176 ? 4.636 -10.692 -8.102 1.00 73.38 176 ASP A O 1
ATOM 1396 N N . PHE A 1 177 ? 3.838 -9.154 -9.530 1.00 74.06 177 PHE A N 1
ATOM 1397 C CA . PHE A 1 177 ? 3.504 -8.176 -8.505 1.00 74.06 177 PHE A CA 1
ATOM 1398 C C . PHE A 1 177 ? 2.221 -8.572 -7.779 1.00 74.06 177 PHE A C 1
ATOM 1400 O O . PHE A 1 177 ? 1.245 -9.027 -8.380 1.00 74.06 177 PHE A O 1
ATOM 1407 N N . ILE A 1 178 ? 2.234 -8.375 -6.464 1.00 67.06 178 ILE A N 1
ATOM 1408 C CA . ILE A 1 178 ? 1.033 -8.404 -5.632 1.00 67.06 178 ILE A CA 1
ATOM 1409 C C . ILE A 1 178 ? 0.451 -6.991 -5.550 1.00 67.06 178 ILE A C 1
ATOM 1411 O O . ILE A 1 178 ? 1.128 -6.010 -5.845 1.00 67.06 178 ILE A O 1
ATOM 1415 N N . THR A 1 179 ? -0.810 -6.862 -5.142 1.00 66.25 179 THR A N 1
ATOM 1416 C CA . THR A 1 179 ? -1.400 -5.547 -4.859 1.00 66.25 179 THR A CA 1
ATOM 1417 C C . THR A 1 179 ? -0.608 -4.850 -3.751 1.00 66.25 179 THR A C 1
ATOM 1419 O O . THR A 1 179 ? -0.413 -5.418 -2.676 1.00 66.25 179 THR A O 1
ATOM 1422 N N . GLY A 1 180 ? -0.170 -3.619 -4.005 1.00 69.81 180 GLY A N 1
ATOM 1423 C CA . GLY A 1 180 ? 0.660 -2.852 -3.084 1.00 69.81 180 GLY A CA 1
ATOM 1424 C C . GLY A 1 180 ? 1.042 -1.488 -3.652 1.00 69.81 180 GLY A C 1
ATOM 1425 O O . GLY A 1 180 ? 0.796 -1.193 -4.823 1.00 69.81 180 GLY A O 1
ATOM 1426 N N . ASN A 1 181 ? 1.644 -0.657 -2.802 1.00 72.12 181 ASN A N 1
ATOM 1427 C CA . ASN A 1 181 ? 2.222 0.620 -3.208 1.00 72.12 181 ASN A CA 1
ATOM 1428 C C . ASN A 1 181 ? 3.698 0.398 -3.503 1.00 72.12 181 ASN A C 1
ATOM 1430 O O . ASN A 1 181 ? 4.424 -0.107 -2.641 1.00 72.12 181 ASN A O 1
ATOM 1434 N N . TYR A 1 182 ? 4.128 0.767 -4.703 1.00 79.38 182 TYR A N 1
ATOM 1435 C CA . TYR A 1 182 ? 5.498 0.565 -5.135 1.00 79.38 182 TYR A CA 1
ATOM 1436 C C . TYR A 1 182 ? 6.164 1.884 -5.506 1.00 79.38 182 TYR A C 1
ATOM 1438 O O . TYR A 1 182 ? 5.540 2.782 -6.064 1.00 79.38 182 TYR A O 1
ATOM 1446 N N . TYR A 1 183 ? 7.461 1.960 -5.240 1.00 80.19 183 TYR A N 1
ATOM 1447 C CA . TYR A 1 183 ? 8.328 3.046 -5.673 1.00 80.19 183 TYR A CA 1
ATOM 1448 C C . TYR A 1 183 ? 9.395 2.498 -6.597 1.00 80.19 183 TYR A C 1
ATOM 1450 O O . TYR A 1 183 ? 9.986 1.453 -6.320 1.00 80.19 183 TYR A O 1
ATOM 1458 N N . LEU A 1 184 ? 9.668 3.206 -7.684 1.00 84.44 184 LEU A N 1
ATOM 1459 C CA . LEU A 1 184 ? 10.785 2.882 -8.560 1.00 84.44 184 LEU A CA 1
ATOM 1460 C C . LEU A 1 184 ? 11.912 3.856 -8.306 1.00 84.44 184 LEU A C 1
ATOM 1462 O O . LEU A 1 184 ? 11.726 5.062 -8.431 1.00 84.44 184 LEU A O 1
ATOM 1466 N N . ILE A 1 185 ? 13.090 3.316 -8.023 1.00 83.06 185 ILE A N 1
ATOM 1467 C CA . ILE A 1 185 ? 14.346 4.052 -8.043 1.00 83.06 185 ILE A CA 1
ATOM 1468 C C . ILE A 1 185 ? 15.099 3.603 -9.288 1.00 83.06 185 ILE A C 1
ATOM 1470 O O . ILE A 1 185 ? 15.594 2.477 -9.369 1.00 83.06 185 ILE A O 1
ATOM 1474 N N . VAL A 1 186 ? 15.181 4.489 -10.273 1.00 85.75 186 VAL A N 1
ATOM 1475 C CA . VAL A 1 186 ? 15.904 4.219 -11.517 1.00 85.75 186 VAL A CA 1
ATOM 1476 C C . VAL A 1 186 ? 17.290 4.829 -11.414 1.00 85.75 186 VAL A C 1
ATOM 1478 O O . VAL A 1 186 ? 17.401 6.013 -11.120 1.00 85.75 186 VAL A O 1
ATOM 1481 N N . ASN A 1 187 ? 18.337 4.048 -11.672 1.00 83.38 187 ASN A N 1
ATOM 1482 C CA . ASN A 1 187 ? 19.724 4.511 -11.723 1.00 83.38 187 ASN A CA 1
ATOM 1483 C C . ASN A 1 187 ? 20.372 4.074 -13.036 1.00 83.38 187 ASN A C 1
ATOM 1485 O O . ASN A 1 187 ? 20.182 2.938 -13.460 1.00 83.38 187 ASN A O 1
ATOM 1489 N N . SER A 1 188 ? 21.197 4.921 -13.651 1.00 79.69 188 SER 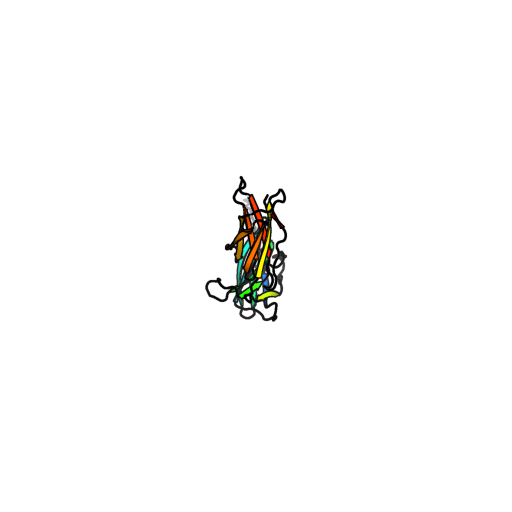A N 1
ATOM 1490 C CA . SER A 1 188 ? 22.045 4.492 -14.774 1.00 79.69 188 SER A CA 1
ATOM 1491 C C . SER A 1 188 ? 23.517 4.415 -14.381 1.00 79.69 188 SER A C 1
ATOM 1493 O O . SER A 1 188 ? 24.053 5.294 -13.700 1.00 79.69 188 SER A O 1
ATOM 1495 N N . PHE A 1 189 ? 24.187 3.355 -14.837 1.00 64.50 189 PHE A N 1
ATOM 1496 C CA . PHE A 1 189 ? 25.637 3.219 -14.753 1.00 64.50 189 PHE A CA 1
ATOM 1497 C C . PHE A 1 189 ? 26.261 3.605 -16.099 1.00 64.50 189 PHE A C 1
ATOM 1499 O O . PHE A 1 189 ? 25.757 3.237 -17.152 1.00 64.50 189 PHE A O 1
ATOM 1506 N N . GLY A 1 190 ? 27.372 4.348 -16.078 1.00 60.62 190 GLY A N 1
ATOM 1507 C CA . GLY A 1 190 ? 28.115 4.731 -17.291 1.00 60.62 190 GLY A CA 1
ATOM 1508 C C . GLY A 1 190 ? 28.019 6.210 -17.675 1.00 60.62 190 GLY A C 1
ATOM 1509 O O . GLY A 1 190 ? 28.847 6.678 -18.456 1.00 60.62 190 GLY A O 1
ATOM 1510 N N . VAL A 1 191 ? 27.104 6.964 -17.060 1.00 56.16 191 VAL A N 1
ATOM 1511 C CA . VAL A 1 191 ? 27.092 8.435 -17.076 1.00 56.16 191 VAL A CA 1
ATOM 1512 C C . VAL A 1 191 ? 27.710 8.931 -15.763 1.00 56.16 191 VAL A C 1
ATOM 1514 O O . VAL A 1 191 ? 27.475 8.351 -14.704 1.00 56.16 191 VAL A O 1
ATOM 1517 N N . VAL A 1 192 ? 28.585 9.940 -15.828 1.00 54.50 192 VAL A N 1
ATOM 1518 C CA . VAL A 1 192 ? 29.223 10.542 -14.645 1.00 54.50 192 VAL A CA 1
ATOM 1519 C C . VAL A 1 192 ? 28.777 12.004 -14.548 1.00 54.50 192 VAL A C 1
ATOM 1521 O O . VAL A 1 192 ? 29.121 12.773 -15.450 1.00 54.50 192 VAL A O 1
ATOM 1524 N N . PRO A 1 193 ? 28.090 12.415 -13.462 1.00 60.34 193 PRO A N 1
ATOM 1525 C CA . PRO A 1 193 ? 27.724 11.622 -12.278 1.00 60.34 193 PRO A CA 1
ATOM 1526 C C . PRO A 1 193 ? 26.608 10.600 -12.552 1.00 60.34 193 PRO A C 1
ATOM 1528 O O . PRO A 1 193 ? 25.898 10.713 -13.544 1.00 60.34 193 PRO A O 1
ATOM 1531 N N . ALA A 1 194 ? 26.475 9.608 -11.665 1.00 61.84 194 ALA A N 1
ATOM 1532 C CA . ALA A 1 194 ? 25.326 8.708 -11.679 1.00 61.84 194 ALA A CA 1
ATOM 1533 C C . ALA A 1 194 ? 24.043 9.523 -11.475 1.00 61.84 194 ALA A C 1
ATOM 1535 O O . ALA A 1 194 ? 24.016 10.434 -10.644 1.00 61.84 194 ALA A O 1
ATOM 1536 N N . VAL A 1 195 ? 23.016 9.184 -12.244 1.00 69.56 195 VAL A N 1
ATOM 1537 C CA . VAL A 1 195 ? 21.745 9.905 -12.299 1.00 69.56 195 VAL A CA 1
ATOM 1538 C C . VAL A 1 195 ? 20.626 9.014 -11.767 1.00 69.56 195 VAL A C 1
ATOM 1540 O O . VAL A 1 195 ? 20.617 7.822 -12.092 1.00 69.56 195 VAL A O 1
ATOM 1543 N N . SER A 1 196 ? 19.696 9.591 -10.994 1.00 72.56 196 SER A N 1
ATOM 1544 C CA . SER A 1 196 ? 18.569 8.873 -10.389 1.00 72.56 196 SER A CA 1
ATOM 1545 C C . SER A 1 196 ? 17.224 9.566 -10.629 1.00 72.56 196 SER A C 1
ATOM 1547 O O . SER A 1 196 ? 17.137 10.790 -10.564 1.00 72.56 196 SER A O 1
ATOM 1549 N N . ALA A 1 197 ? 16.163 8.784 -10.834 1.00 73.19 197 ALA A N 1
ATOM 1550 C CA . ALA A 1 197 ? 14.775 9.257 -10.854 1.00 73.19 197 ALA A CA 1
ATOM 1551 C C . ALA A 1 197 ? 13.904 8.406 -9.919 1.00 73.19 197 ALA A C 1
ATOM 1553 O O . ALA A 1 197 ? 14.172 7.215 -9.743 1.00 73.19 197 ALA A O 1
ATOM 1554 N N . VAL A 1 198 ? 12.872 9.024 -9.332 1.00 68.44 198 VAL A N 1
ATOM 1555 C CA . VAL A 1 198 ? 11.902 8.358 -8.451 1.00 68.44 198 VAL A CA 1
ATOM 1556 C C . VAL A 1 198 ? 10.493 8.558 -8.997 1.00 68.44 198 VAL A C 1
ATOM 1558 O O . VAL A 1 198 ? 10.134 9.673 -9.377 1.00 68.44 198 VAL A O 1
ATOM 1561 N N . THR A 1 199 ? 9.706 7.485 -9.050 1.00 69.19 199 THR A N 1
ATOM 1562 C CA . THR A 1 199 ? 8.287 7.534 -9.426 1.00 69.19 199 THR A CA 1
ATOM 1563 C C . THR A 1 199 ? 7.455 6.609 -8.541 1.00 69.19 199 THR A C 1
ATOM 1565 O O . THR A 1 199 ? 7.921 5.531 -8.157 1.00 69.19 199 THR A O 1
ATOM 1568 N N . ASP A 1 200 ? 6.240 7.053 -8.222 1.00 56.41 200 ASP A N 1
ATOM 1569 C CA . ASP A 1 200 ? 5.281 6.345 -7.376 1.00 56.41 200 ASP A CA 1
ATOM 1570 C C . ASP A 1 200 ? 4.285 5.581 -8.252 1.00 56.41 200 ASP A C 1
ATOM 1572 O O . ASP A 1 200 ? 3.771 6.126 -9.232 1.00 56.41 200 ASP A O 1
ATOM 1576 N N . ILE A 1 201 ? 3.999 4.332 -7.889 1.00 61.38 201 ILE A N 1
ATOM 1577 C CA . ILE A 1 201 ? 3.098 3.436 -8.621 1.00 61.38 201 ILE A CA 1
ATOM 1578 C C . ILE A 1 201 ? 2.114 2.796 -7.651 1.00 61.38 201 ILE A C 1
ATOM 1580 O O . ILE A 1 201 ? 2.492 2.309 -6.579 1.00 61.38 201 ILE A O 1
ATOM 1584 N N . PHE A 1 202 ? 0.845 2.756 -8.053 1.00 57.28 202 PHE A N 1
ATOM 1585 C CA . PHE A 1 202 ? -0.254 2.312 -7.207 1.00 57.28 202 PHE A CA 1
ATOM 1586 C C . PHE A 1 202 ? -1.036 1.178 -7.873 1.00 57.28 202 PHE A C 1
ATOM 1588 O O . PHE A 1 202 ? -1.947 1.418 -8.663 1.00 57.28 202 PHE A O 1
ATOM 1595 N N . PHE A 1 203 ? -0.784 -0.066 -7.457 1.00 59.44 203 PHE A N 1
ATOM 1596 C CA . PHE A 1 203 ? -1.607 -1.195 -7.892 1.00 59.44 203 PHE A CA 1
ATOM 1597 C C . PHE A 1 203 ? -2.881 -1.278 -7.052 1.00 59.44 203 PHE A C 1
ATOM 1599 O O . PHE A 1 203 ? -2.814 -1.508 -5.844 1.00 59.44 203 PHE A O 1
ATOM 1606 N N . HIS A 1 204 ? -4.050 -1.122 -7.681 1.00 50.88 204 HIS A N 1
ATOM 1607 C CA . HIS A 1 204 ? -5.333 -1.086 -6.965 1.00 50.88 204 HIS A CA 1
ATOM 1608 C C . HIS A 1 204 ? -6.148 -2.384 -6.963 1.00 50.88 204 HIS A C 1
ATOM 1610 O O . HIS A 1 204 ? -7.037 -2.521 -6.128 1.00 50.88 204 HIS A O 1
ATOM 1616 N N . ASP A 1 205 ? -5.868 -3.364 -7.824 1.00 45.22 205 ASP A N 1
ATOM 1617 C CA . ASP A 1 205 ? -6.762 -4.531 -7.932 1.00 45.22 205 ASP A CA 1
ATOM 1618 C C . ASP A 1 205 ? -6.127 -5.824 -8.473 1.00 45.22 205 ASP A C 1
ATOM 1620 O O . ASP A 1 205 ? -6.838 -6.815 -8.651 1.00 45.22 205 ASP A O 1
ATOM 1624 N N . GLY A 1 206 ? -4.816 -5.833 -8.750 1.00 48.12 206 GLY A N 1
ATOM 1625 C CA . GLY A 1 206 ? -4.114 -7.000 -9.304 1.00 48.12 206 GLY A CA 1
ATOM 1626 C C . GLY A 1 206 ? -4.618 -7.456 -10.684 1.00 48.12 206 GLY A C 1
ATOM 1627 O O . GLY A 1 206 ? -4.257 -8.542 -11.125 1.00 48.12 206 GLY A O 1
ATOM 1628 N N . ASN A 1 207 ? -5.454 -6.663 -11.368 1.00 44.44 207 ASN A N 1
ATOM 1629 C CA . ASN A 1 207 ? -6.064 -7.023 -12.654 1.00 44.44 207 ASN A CA 1
ATOM 1630 C C . ASN A 1 207 ? -5.587 -6.154 -13.833 1.00 44.44 207 ASN A C 1
ATOM 1632 O O . ASN A 1 207 ? -6.093 -6.316 -14.946 1.00 44.44 207 ASN A O 1
ATOM 1636 N N . GLY A 1 208 ? -4.621 -5.257 -13.622 1.00 52.28 208 GLY A N 1
ATOM 1637 C CA . GLY A 1 208 ? -4.092 -4.364 -14.653 1.00 52.28 208 GLY A CA 1
ATOM 1638 C C . GLY A 1 208 ? -2.589 -4.519 -14.871 1.00 52.28 208 GLY A C 1
ATOM 1639 O O . GLY A 1 208 ? -1.816 -4.583 -13.917 1.00 52.28 208 GLY A O 1
ATOM 1640 N N . GLU A 1 209 ? -2.176 -4.539 -16.139 1.00 54.59 209 GLU A N 1
ATOM 1641 C CA . GLU A 1 209 ? -0.828 -4.111 -16.517 1.00 54.59 209 GLU A CA 1
ATOM 1642 C C . GLU A 1 209 ? -0.740 -2.602 -16.251 1.00 54.59 209 GLU A C 1
ATOM 1644 O O . GLU A 1 209 ? -1.529 -1.835 -16.810 1.00 54.59 209 GLU A O 1
ATOM 1649 N N . GLU A 1 210 ? 0.191 -2.168 -15.401 1.00 64.06 210 GLU A N 1
ATOM 1650 C CA . GLU A 1 210 ? 0.457 -0.742 -15.213 1.00 64.06 210 GLU A CA 1
ATOM 1651 C C . GLU A 1 210 ? 1.667 -0.355 -16.067 1.00 64.06 210 GLU A C 1
ATOM 1653 O O . GLU A 1 210 ? 2.805 -0.772 -15.822 1.00 64.06 210 GLU A O 1
ATOM 1658 N N . ALA A 1 211 ? 1.391 0.402 -17.130 1.00 59.00 211 ALA A N 1
ATOM 1659 C CA . ALA A 1 211 ? 2.408 0.991 -17.986 1.00 59.00 211 ALA A CA 1
ATOM 1660 C C . ALA A 1 211 ? 2.789 2.362 -17.422 1.00 59.00 211 ALA A C 1
ATOM 1662 O O . ALA A 1 211 ? 2.039 3.335 -17.538 1.00 59.00 211 ALA A O 1
ATOM 1663 N N . ILE A 1 212 ? 3.969 2.435 -16.821 1.00 65.25 212 ILE A N 1
ATOM 1664 C CA . ILE A 1 212 ? 4.565 3.684 -16.364 1.00 65.25 212 ILE A CA 1
ATOM 1665 C C . ILE A 1 212 ? 5.194 4.298 -17.611 1.00 65.25 212 ILE A C 1
ATOM 1667 O O . ILE A 1 212 ? 6.238 3.832 -18.042 1.00 65.25 212 ILE A O 1
ATOM 1671 N N . GLY A 1 213 ? 4.520 5.256 -18.252 1.00 73.31 213 GLY A N 1
ATOM 1672 C CA . GLY A 1 213 ? 4.873 5.764 -19.589 1.00 73.31 213 GLY A CA 1
ATOM 1673 C C . GLY A 1 213 ? 6.374 5.987 -19.850 1.00 73.31 213 GLY A C 1
ATOM 1674 O O . GLY A 1 213 ? 7.071 5.084 -20.304 1.00 73.31 213 GLY A O 1
ATOM 1675 N N . GLU A 1 214 ? 6.868 7.205 -19.626 1.00 77.88 214 GLU A N 1
ATOM 1676 C CA . GLU A 1 214 ? 8.273 7.565 -19.870 1.00 77.88 214 GLU A CA 1
ATOM 1677 C C . GLU A 1 214 ? 8.904 8.082 -18.571 1.00 77.88 214 GLU A C 1
ATOM 1679 O O . GLU A 1 214 ? 8.350 8.969 -17.916 1.00 77.88 214 GLU A O 1
ATOM 1684 N N . ILE A 1 215 ? 10.066 7.538 -18.200 1.00 79.00 215 ILE A N 1
ATOM 1685 C CA . ILE A 1 215 ? 10.864 8.002 -17.058 1.00 79.00 215 ILE A CA 1
ATOM 1686 C C . ILE A 1 215 ? 12.119 8.692 -17.591 1.00 79.00 215 ILE A C 1
ATOM 1688 O O . ILE A 1 215 ? 12.881 8.094 -18.349 1.00 79.00 215 ILE A O 1
ATOM 1692 N N . TYR A 1 216 ? 12.362 9.930 -17.157 1.00 75.69 216 TYR A N 1
ATOM 1693 C CA . TYR A 1 216 ? 13.542 10.706 -17.540 1.00 75.69 216 TYR A CA 1
ATOM 1694 C C . TYR A 1 216 ? 14.546 10.795 -16.389 1.00 75.69 216 TYR A C 1
ATOM 1696 O O . TYR A 1 216 ? 14.206 11.210 -15.279 1.00 75.69 216 TYR A O 1
ATOM 1704 N N . LEU A 1 217 ? 15.790 10.414 -16.672 1.00 72.75 217 LEU A N 1
ATOM 1705 C CA . LEU A 1 217 ? 16.937 10.545 -15.776 1.00 72.75 217 LEU A CA 1
ATOM 1706 C C . LEU A 1 217 ? 17.533 11.962 -15.891 1.00 72.75 217 LEU A C 1
ATOM 1708 O O . LEU A 1 217 ? 17.983 12.328 -16.978 1.00 72.75 217 LEU A O 1
ATOM 1712 N N . ASN A 1 218 ? 17.551 12.717 -14.777 1.00 67.50 218 ASN A N 1
ATOM 1713 C CA . ASN A 1 218 ? 18.086 14.092 -14.668 1.00 67.50 218 ASN A CA 1
ATOM 1714 C C . ASN A 1 218 ? 19.450 14.178 -13.969 1.00 67.50 218 ASN A C 1
ATOM 1716 O O . ASN A 1 218 ? 19.488 13.919 -12.745 1.00 67.50 218 ASN A O 1
#